Protein AF-A0A6A4W9D1-F1 (afdb_monomer)

Solvent-accessible surface area (backbone atoms only — not comparable to full-atom values): 16507 Å² total; per-residue (Å²): 120,75,72,60,55,54,54,53,51,51,52,51,52,50,53,51,52,52,52,50,50,52,54,56,61,65,62,68,76,69,75,80,82,77,80,79,89,85,76,94,68,91,62,78,79,75,76,77,80,74,62,88,88,70,72,84,90,60,96,82,59,94,78,87,85,89,75,73,66,89,90,60,47,56,70,56,55,44,53,59,46,43,68,39,96,89,42,82,62,82,73,88,77,76,50,63,66,37,52,51,50,51,53,53,51,71,73,43,53,74,72,55,53,50,53,36,44,77,70,58,56,62,94,60,87,59,84,70,81,54,51,89,89,36,67,66,56,36,39,36,48,50,28,57,52,49,51,56,53,49,53,55,36,59,76,60,29,79,92,76,32,81,63,72,56,51,61,41,50,29,69,44,40,52,72,76,37,72,85,42,74,85,58,91,64,63,50,84,65,76,69,79,60,65,61,61,87,68,66,55,69,73,54,53,75,40,26,50,79,40,27,53,53,34,53,79,72,65,39,52,50,86,45,86,73,52,74,57,85,77,55,74,42,86,74,58,76,76,68,68,80,66,77,82,74,75,82,76,74,90,75,84,81,80,128

Sequence (255 aa):
MARSARRVVLVLCGVVLTVLVLLQLTSRSALPCTTIPGGRTSGVPLKEVRMAGVGPVDRNMPLIFIGGVPRSGTTLARAMLDAHPIVRCGEETRVIPRILSLRSHWKKSAKETLRLNEAGLTDQVTITGFDLTSPRQCLRRWNTVVDTMDQQCEELGDQWCLRVPYELLVLEPRRVEKSSDQVVRPVNTDALTKWVGWYAEDVVRDMAQLAPMLETLGYDPEANPPNYRQLQTDRGHEFDEDQDGDEEDAEEEGS

Secondary structure (DSSP, 8-state):
-HHHHHHHHHHHHHHHHHHHHHHHHHTTS----------------------TT-----TTS-------STTSSHHHHHHHHHTSTT----S--SHHHHHHHHHHHHHS-HHHHHHHHHTT--S--SSTT--TT-HHHHHHHHHHHHHHHHHHHHHH-TTT-----HHHHHH-GGGT-GGGGG--S-S-GGGSSTTTTTS-HHHHHTHHHH-THHHHTT--TT-SS--GGG---TTTTTTS---------------

Mean predicted aligned error: 17.05 Å

InterPro domains:
  IPR026634 Protein-tyrosine sulfotransferase-like [PTHR12788] (2-125)
  IPR027417 P-loop containing nucleoside triphosphate hydrolase [G3DSA:3.40.50.300] (56-125)
  IPR027417 P-loop containing nucleoside triphosphate hydrolase [G3DSA:3.40.50.300] (126-246)
  IPR027417 P-loop containing nucleoside triphosphate hydrolase [SSF52540] (62-220)

pLDDT: mean 74.36, std 18.07, range [33.94, 97.44]

Organism: Amphibalanus amphitrite (NCBI:txid1232801)

Structure (mmCIF, N/CA/C/O backbone):
data_AF-A0A6A4W9D1-F1
#
_entry.id   AF-A0A6A4W9D1-F1
#
loop_
_atom_site.group_PDB
_atom_site.id
_atom_site.type_symbol
_atom_site.label_atom_id
_atom_site.label_alt_id
_atom_site.label_comp_id
_atom_site.label_asym_id
_atom_site.label_entity_id
_atom_site.label_seq_id
_atom_site.pdbx_PDB_ins_code
_atom_site.Cartn_x
_atom_site.Cartn_y
_atom_site.Cartn_z
_atom_site.occupancy
_atom_site.B_iso_or_equiv
_atom_site.auth_seq_id
_atom_site.auth_comp_id
_atom_site.auth_asym_id
_atom_site.auth_atom_id
_atom_site.pdbx_PDB_model_num
ATOM 1 N N . MET A 1 1 ? 62.610 55.301 -26.940 1.00 54.97 1 MET A N 1
ATOM 2 C CA . MET A 1 1 ? 61.810 54.364 -27.768 1.00 54.97 1 MET A CA 1
ATOM 3 C C . MET A 1 1 ? 61.941 52.877 -27.377 1.00 54.97 1 MET A C 1
ATOM 5 O O . MET A 1 1 ? 60.979 52.146 -27.556 1.00 54.97 1 MET A O 1
ATOM 9 N N . ALA A 1 2 ? 63.038 52.405 -26.762 1.00 57.84 2 ALA A N 1
ATOM 10 C CA . ALA A 1 2 ? 63.269 50.967 -26.497 1.00 57.84 2 ALA A CA 1
ATOM 11 C C . ALA A 1 2 ? 62.409 50.287 -25.394 1.00 57.84 2 ALA A C 1
ATOM 13 O O . ALA A 1 2 ? 62.296 49.064 -25.373 1.00 57.84 2 ALA A O 1
ATOM 14 N N . ARG A 1 3 ? 61.793 51.038 -24.465 1.00 56.69 3 ARG A N 1
ATOM 15 C CA . ARG A 1 3 ? 60.974 50.463 -23.369 1.00 56.69 3 ARG A CA 1
ATOM 16 C C . ARG A 1 3 ? 59.540 50.109 -23.792 1.00 56.69 3 ARG A C 1
ATOM 18 O O . ARG A 1 3 ? 58.964 49.182 -23.235 1.00 56.69 3 ARG A O 1
ATOM 25 N N . SER A 1 4 ? 58.995 50.814 -24.789 1.00 58.53 4 SER A N 1
ATOM 26 C CA . SER A 1 4 ? 57.649 50.559 -25.327 1.00 58.53 4 SER A CA 1
ATOM 27 C C . SER A 1 4 ? 57.625 49.276 -26.167 1.00 58.53 4 SER A C 1
ATOM 29 O O . SER A 1 4 ? 56.787 48.407 -25.949 1.00 58.53 4 SER A O 1
ATOM 31 N N . ALA A 1 5 ? 58.644 49.079 -27.013 1.00 65.00 5 ALA A N 1
ATOM 32 C CA . ALA A 1 5 ? 58.793 47.877 -27.833 1.00 65.00 5 ALA A CA 1
ATOM 33 C C . ALA A 1 5 ? 58.868 46.582 -27.000 1.00 65.00 5 ALA A C 1
ATOM 35 O O . ALA A 1 5 ? 58.244 45.589 -27.350 1.00 65.00 5 ALA A O 1
ATOM 36 N N . ARG A 1 6 ? 59.553 46.597 -25.845 1.00 68.81 6 ARG A N 1
ATOM 37 C CA . ARG A 1 6 ? 59.640 45.423 -24.952 1.00 68.81 6 ARG A CA 1
ATOM 38 C C . ARG A 1 6 ? 58.296 45.040 -24.327 1.00 68.81 6 ARG A C 1
ATOM 40 O O . ARG A 1 6 ? 58.024 43.856 -24.169 1.00 68.81 6 ARG A O 1
ATOM 47 N N . ARG A 1 7 ? 57.449 46.020 -23.993 1.00 71.06 7 ARG A N 1
ATOM 48 C CA . ARG A 1 7 ? 56.099 45.761 -23.461 1.00 71.06 7 ARG A CA 1
ATOM 49 C C . ARG A 1 7 ? 55.174 45.203 -24.539 1.00 71.06 7 ARG A C 1
ATOM 51 O O . ARG A 1 7 ? 54.454 44.253 -24.269 1.00 71.06 7 ARG A O 1
ATOM 58 N N . VAL A 1 8 ? 55.257 45.736 -25.758 1.00 77.31 8 VAL A N 1
ATOM 59 C CA . VAL A 1 8 ? 54.487 45.235 -26.906 1.00 77.31 8 VAL A CA 1
ATOM 60 C C . VAL A 1 8 ? 54.884 43.796 -27.248 1.00 77.31 8 VAL A C 1
ATOM 62 O O . VAL A 1 8 ? 54.011 42.957 -27.432 1.00 77.31 8 VAL A O 1
ATOM 65 N N . VAL A 1 9 ? 56.182 43.474 -27.238 1.00 82.06 9 VAL A N 1
ATOM 66 C CA . VAL A 1 9 ? 56.667 42.103 -27.478 1.00 82.06 9 VAL A CA 1
ATOM 67 C C . VAL A 1 9 ? 56.194 41.133 -26.392 1.00 82.06 9 VAL A C 1
ATOM 69 O O . VAL A 1 9 ? 55.755 40.036 -26.717 1.00 82.06 9 VAL A O 1
ATOM 72 N N . LEU A 1 10 ? 56.214 41.527 -25.114 1.00 81.38 10 LEU A N 1
ATOM 73 C CA . LEU A 1 10 ? 55.735 40.661 -24.028 1.00 81.38 10 LEU A CA 1
ATOM 74 C C . LEU A 1 10 ? 54.225 40.407 -24.103 1.00 81.38 10 LEU A C 1
ATOM 76 O O . LEU A 1 10 ? 53.791 39.281 -23.871 1.00 81.38 10 LEU A O 1
ATOM 80 N N . VAL A 1 11 ? 53.434 41.420 -24.470 1.00 86.31 11 VAL A N 1
ATOM 81 C CA . VAL A 1 11 ? 51.985 41.262 -24.662 1.00 86.31 11 VAL A CA 1
ATOM 82 C C . VAL A 1 11 ? 51.693 40.365 -25.865 1.00 86.31 11 VAL A C 1
ATOM 84 O O . VAL A 1 11 ? 50.878 39.456 -25.749 1.00 86.31 11 VAL A O 1
ATOM 87 N N . LEU A 1 12 ? 52.396 40.545 -26.988 1.00 88.06 12 LEU A N 1
ATOM 88 C CA . LEU A 1 12 ? 52.231 39.693 -28.171 1.00 88.06 12 LEU A CA 1
ATOM 89 C C . LEU A 1 12 ? 52.627 38.237 -27.893 1.00 88.06 12 LEU A C 1
ATOM 91 O O . LEU A 1 12 ? 51.871 37.334 -28.238 1.00 88.06 12 LEU A O 1
ATOM 95 N N . CYS A 1 13 ? 53.747 37.991 -27.207 1.00 87.25 13 CYS A N 1
ATOM 96 C CA . CYS A 1 13 ? 54.133 36.637 -26.800 1.00 87.25 13 CYS A CA 1
ATOM 97 C C . CYS A 1 13 ? 53.112 36.012 -25.838 1.00 87.25 13 CYS A C 1
ATOM 99 O O . CYS A 1 13 ? 52.810 34.827 -25.961 1.00 87.25 13 CYS A O 1
ATOM 101 N N . GLY A 1 14 ? 52.554 36.801 -24.913 1.00 87.88 14 GLY A N 1
ATOM 102 C CA . GLY A 1 14 ? 51.497 36.353 -24.007 1.00 87.88 14 GLY A CA 1
ATOM 103 C C . GLY A 1 14 ? 50.225 35.943 -24.749 1.00 87.88 14 GLY A C 1
ATOM 104 O O . GLY A 1 14 ? 49.689 34.872 -24.483 1.00 87.88 14 GLY A O 1
ATOM 105 N N . VAL A 1 15 ? 49.786 36.746 -25.723 1.00 90.69 15 VAL A N 1
ATOM 106 C CA . VAL A 1 15 ? 48.607 36.454 -26.557 1.00 90.69 15 VAL A CA 1
ATOM 107 C C . VAL A 1 15 ? 48.838 35.229 -27.449 1.00 90.69 15 VAL A C 1
ATOM 109 O O . VAL A 1 15 ? 47.950 34.396 -27.600 1.00 90.69 15 VAL A O 1
ATOM 112 N N . VAL A 1 16 ? 50.039 35.062 -28.008 1.00 92.06 16 VAL A N 1
ATOM 113 C CA . VAL A 1 16 ? 50.378 33.871 -28.804 1.00 92.06 16 VAL A CA 1
ATOM 114 C C . VAL A 1 16 ? 50.385 32.613 -27.933 1.00 92.06 16 VAL A C 1
ATOM 116 O O . VAL A 1 16 ? 49.834 31.591 -28.335 1.00 92.06 16 VAL A O 1
ATOM 119 N N . LEU A 1 17 ? 50.943 32.679 -26.720 1.00 89.69 17 LEU A N 1
ATOM 120 C CA . LEU A 1 17 ? 50.939 31.554 -25.783 1.00 89.69 17 LEU A CA 1
ATOM 121 C C . LEU A 1 17 ? 49.524 31.174 -25.334 1.00 89.69 17 LEU A C 1
ATOM 123 O O . LEU A 1 17 ? 49.216 29.986 -25.277 1.00 89.69 17 LEU A O 1
ATOM 127 N N . THR A 1 18 ? 48.646 32.142 -25.059 1.00 86.38 18 THR A N 1
ATOM 128 C CA . THR A 1 18 ? 47.258 31.841 -24.675 1.00 86.38 18 THR A CA 1
ATOM 129 C C . THR A 1 18 ? 46.462 31.239 -25.829 1.00 86.38 18 THR A C 1
ATOM 131 O O . THR A 1 18 ? 45.743 30.266 -25.613 1.00 86.38 18 THR A O 1
ATOM 134 N N . VAL A 1 19 ? 46.637 31.732 -27.059 1.00 90.69 19 VAL A N 1
ATOM 135 C CA . VAL A 1 19 ? 46.013 31.142 -28.257 1.00 90.69 19 VAL A CA 1
ATOM 136 C C . VAL A 1 19 ? 46.523 29.720 -28.502 1.00 90.69 19 VAL A C 1
ATOM 138 O O . VAL A 1 19 ? 45.722 28.824 -28.762 1.00 90.69 19 VAL A O 1
ATOM 141 N N . LEU A 1 20 ? 47.829 29.474 -28.353 1.00 87.31 20 LEU A N 1
ATOM 142 C CA . LEU A 1 20 ? 48.397 28.130 -28.482 1.00 87.31 20 LEU A CA 1
ATOM 143 C C . LEU A 1 20 ? 47.860 27.176 -27.408 1.00 87.31 20 LEU A C 1
ATOM 145 O O . LEU A 1 20 ? 47.511 26.047 -27.732 1.00 87.31 20 LEU A O 1
ATOM 149 N N . VAL A 1 21 ? 47.730 27.613 -26.153 1.00 86.12 21 VAL A N 1
ATOM 150 C CA . VAL A 1 21 ? 47.157 26.784 -25.078 1.00 86.12 21 VAL A CA 1
ATOM 151 C C . VAL A 1 21 ? 45.681 26.472 -25.341 1.00 86.12 21 VAL A C 1
ATOM 153 O O . VAL A 1 21 ? 45.269 25.327 -25.171 1.00 86.12 21 VAL A O 1
ATOM 156 N N . LEU A 1 22 ? 44.893 27.440 -25.817 1.00 84.56 22 LEU A N 1
ATOM 157 C CA . LEU A 1 22 ? 43.491 27.213 -26.182 1.00 84.56 22 LEU A CA 1
ATOM 158 C C . LEU A 1 22 ? 43.355 26.242 -27.366 1.00 84.56 22 LEU A C 1
ATOM 160 O O . LEU A 1 22 ? 42.508 25.354 -27.316 1.00 84.56 22 LEU A O 1
ATOM 164 N N . LEU A 1 23 ? 44.231 26.331 -28.373 1.00 82.56 23 LEU A N 1
ATOM 165 C CA . LEU A 1 23 ? 44.284 25.378 -29.491 1.00 82.56 23 LEU A CA 1
ATOM 166 C C . LEU A 1 23 ? 44.712 23.966 -29.051 1.00 82.56 23 LEU A C 1
ATOM 168 O O . LEU A 1 23 ? 44.216 22.976 -29.586 1.00 82.56 23 LEU A O 1
ATOM 172 N N . GLN A 1 24 ? 45.601 23.845 -28.062 1.00 76.44 24 GLN A N 1
ATOM 173 C CA . GLN A 1 24 ? 45.995 22.554 -27.476 1.00 76.44 24 GLN A CA 1
ATOM 174 C C . GLN A 1 24 ? 44.881 21.944 -26.606 1.00 76.44 24 GLN A C 1
ATOM 176 O O . GLN A 1 24 ? 44.761 20.724 -26.508 1.00 76.44 24 GLN A O 1
ATOM 181 N N . LEU A 1 25 ? 44.040 22.775 -25.981 1.00 69.44 25 LEU A N 1
ATOM 182 C CA . LEU A 1 25 ? 42.890 22.319 -25.196 1.00 69.44 25 LEU A CA 1
ATOM 183 C C . LEU A 1 25 ? 41.729 21.857 -26.086 1.00 69.44 25 LEU A C 1
ATOM 185 O O . LEU A 1 25 ? 41.081 20.870 -25.748 1.00 69.44 25 LEU A O 1
ATOM 189 N N . THR A 1 26 ? 41.501 22.497 -27.238 1.00 65.25 26 THR A N 1
ATOM 190 C CA . THR A 1 26 ? 40.466 22.072 -28.200 1.00 65.25 26 THR A CA 1
ATOM 191 C C . THR A 1 26 ? 40.881 20.861 -29.039 1.00 65.25 26 THR A C 1
ATOM 193 O O . THR A 1 26 ? 40.025 20.092 -29.466 1.00 65.25 26 THR A O 1
ATOM 196 N N . SER A 1 27 ? 42.185 20.626 -29.229 1.00 61.88 27 SER A N 1
ATOM 197 C CA . SER A 1 27 ? 42.711 19.441 -29.933 1.00 61.88 27 SER A CA 1
ATOM 198 C C . SER A 1 27 ? 42.839 18.185 -29.056 1.00 61.88 27 SER A C 1
ATOM 200 O O . SER A 1 27 ? 43.052 17.094 -29.581 1.00 61.88 27 SER A O 1
ATOM 202 N N . ARG A 1 28 ? 42.623 18.284 -27.733 1.00 59.47 28 ARG A N 1
ATOM 203 C CA . ARG A 1 28 ? 42.517 17.116 -26.831 1.00 59.47 28 ARG A CA 1
ATOM 204 C C . ARG A 1 28 ? 41.149 16.422 -26.855 1.00 59.47 28 ARG A C 1
ATOM 206 O O . ARG A 1 28 ? 40.980 15.403 -26.191 1.00 59.47 28 ARG A O 1
ATOM 213 N N . SER A 1 29 ? 40.200 16.908 -27.651 1.00 58.00 29 SER A N 1
ATOM 214 C CA . SER A 1 29 ? 38.873 16.303 -27.830 1.00 58.00 29 SER A CA 1
ATOM 215 C C . SER A 1 29 ? 38.768 15.478 -29.117 1.00 58.00 29 SER A C 1
ATOM 217 O O . SER A 1 29 ? 37.769 15.565 -29.819 1.00 58.00 29 SER A O 1
ATOM 219 N N . ALA A 1 30 ? 39.792 14.693 -29.459 1.00 56.59 30 ALA A N 1
ATOM 220 C CA . ALA A 1 30 ? 39.694 13.684 -30.516 1.00 56.59 30 ALA A CA 1
ATOM 221 C C . ALA A 1 30 ? 40.790 12.617 -30.368 1.00 56.59 30 ALA A C 1
ATOM 223 O O . ALA A 1 30 ? 41.694 12.511 -31.191 1.00 56.59 30 ALA A O 1
ATOM 224 N N . LEU A 1 31 ? 40.719 11.805 -29.311 1.00 55.69 31 LEU A N 1
ATOM 225 C CA . LEU A 1 31 ? 41.301 10.465 -29.374 1.00 55.69 31 LEU A CA 1
ATOM 226 C C . LEU A 1 31 ? 40.210 9.536 -29.922 1.00 55.69 31 LEU A C 1
ATOM 228 O O . LEU A 1 31 ? 39.257 9.254 -29.192 1.00 55.69 31 LEU A O 1
ATOM 232 N N . PRO A 1 32 ? 40.287 9.075 -31.184 1.00 51.59 32 PRO A N 1
ATOM 233 C CA . PRO A 1 32 ? 39.491 7.933 -31.600 1.00 51.59 32 PRO A CA 1
ATOM 234 C C . PRO A 1 32 ? 39.904 6.742 -30.732 1.00 51.59 32 PRO A C 1
ATOM 236 O O . PRO A 1 32 ? 41.088 6.439 -30.582 1.00 51.59 32 PRO A O 1
ATOM 239 N N . CYS A 1 33 ? 38.921 6.097 -30.110 1.00 44.03 33 CYS A N 1
ATOM 240 C CA . CYS A 1 33 ? 39.136 4.867 -29.369 1.00 44.03 33 CYS A CA 1
ATOM 241 C C . CYS A 1 33 ? 39.552 3.784 -30.376 1.00 44.03 33 CYS A C 1
ATOM 243 O O . CYS A 1 33 ? 38.717 3.228 -31.086 1.00 44.03 33 CYS A O 1
ATOM 245 N N . THR A 1 34 ? 40.854 3.537 -30.495 1.00 42.56 34 THR A N 1
ATOM 246 C CA . THR A 1 34 ? 41.390 2.451 -31.313 1.00 42.56 34 THR A CA 1
ATOM 247 C C . THR A 1 34 ? 41.043 1.127 -30.640 1.00 42.56 34 THR A C 1
ATOM 249 O O . THR A 1 34 ? 41.652 0.742 -29.644 1.00 42.56 34 THR A O 1
ATOM 252 N N . THR A 1 35 ? 40.061 0.411 -31.181 1.00 42.22 35 THR A N 1
ATOM 253 C CA . THR A 1 35 ? 39.846 -1.008 -30.888 1.00 42.22 35 THR A CA 1
ATOM 254 C C . THR A 1 35 ? 41.078 -1.800 -31.324 1.00 42.22 35 THR A C 1
ATOM 256 O O . THR A 1 35 ? 41.373 -1.874 -32.516 1.00 42.22 35 THR A O 1
ATOM 259 N N . ILE A 1 36 ? 41.803 -2.385 -30.368 1.00 46.00 36 ILE A N 1
ATOM 260 C CA . ILE A 1 36 ? 42.888 -3.341 -30.624 1.00 46.00 36 ILE A CA 1
ATOM 261 C C . ILE A 1 36 ? 42.255 -4.730 -30.824 1.00 46.00 36 ILE A C 1
ATOM 263 O O . ILE A 1 36 ? 41.629 -5.239 -29.890 1.00 46.00 36 ILE A O 1
ATOM 267 N N . PRO A 1 37 ? 42.402 -5.379 -31.994 1.00 45.75 37 PRO A N 1
ATOM 268 C CA . PRO A 1 37 ? 42.004 -6.765 -32.166 1.00 45.75 37 PRO A CA 1
ATOM 269 C C . PRO A 1 37 ? 43.111 -7.673 -31.617 1.00 45.75 37 PRO A C 1
ATOM 271 O O . PRO A 1 37 ? 44.236 -7.665 -32.110 1.00 45.75 37 PRO A O 1
ATOM 274 N N . GLY A 1 38 ? 42.785 -8.477 -30.604 1.00 48.53 38 GLY A N 1
ATOM 275 C CA . GLY A 1 38 ? 43.644 -9.572 -30.147 1.00 48.53 38 GLY A CA 1
ATOM 276 C C . GLY A 1 38 ? 44.243 -9.373 -28.759 1.00 48.53 38 GLY A C 1
ATOM 277 O O . GLY A 1 38 ? 45.411 -9.040 -28.605 1.00 48.53 38 GLY A O 1
ATOM 278 N N . GLY A 1 39 ? 43.451 -9.676 -27.734 1.00 33.94 39 GLY A N 1
ATOM 279 C CA . GLY A 1 39 ? 43.929 -9.890 -26.374 1.00 33.94 39 GLY A CA 1
ATOM 280 C C . GLY A 1 39 ? 43.080 -10.966 -25.715 1.00 33.94 39 GLY A C 1
ATOM 281 O O . GLY A 1 39 ? 41.962 -10.695 -25.292 1.00 33.94 39 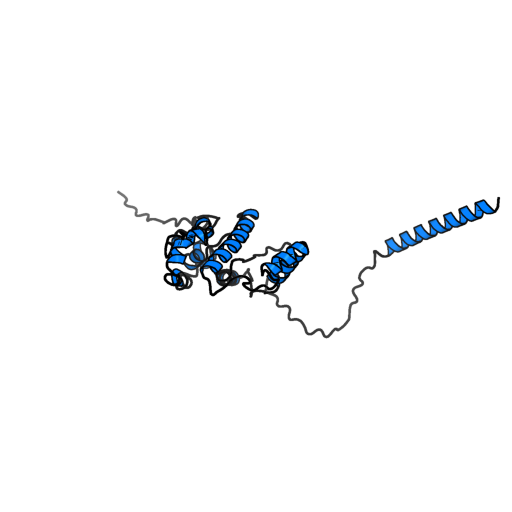GLY A O 1
ATOM 282 N N . ARG A 1 40 ? 43.595 -12.201 -25.666 1.00 45.31 40 ARG A N 1
ATOM 283 C CA . ARG A 1 40 ? 43.050 -13.291 -24.845 1.00 45.31 40 ARG A CA 1
ATOM 284 C C . ARG A 1 40 ? 43.099 -12.847 -23.383 1.00 45.31 40 ARG A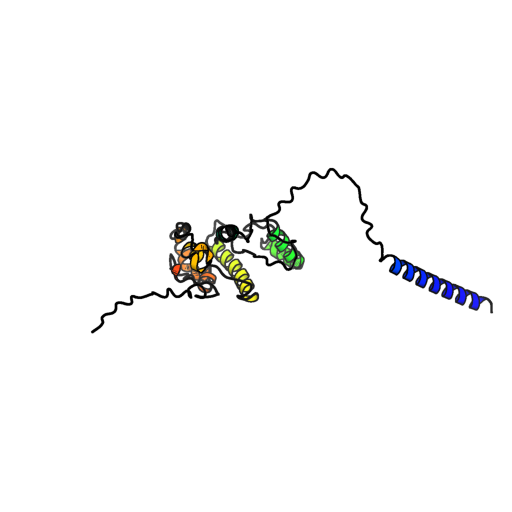 C 1
ATOM 286 O O . ARG A 1 40 ? 44.129 -12.981 -22.730 1.00 45.31 40 ARG A O 1
ATOM 293 N N . THR A 1 41 ? 41.994 -12.335 -22.864 1.00 36.91 41 THR A N 1
ATOM 294 C CA . THR A 1 41 ? 41.733 -12.364 -21.431 1.00 36.91 41 THR A CA 1
ATOM 295 C C . THR A 1 41 ? 40.960 -13.646 -21.162 1.00 36.91 41 THR A C 1
ATOM 297 O O . THR A 1 41 ? 39.880 -13.871 -21.706 1.00 36.91 41 THR A O 1
ATOM 300 N N . SER A 1 42 ? 41.533 -14.528 -20.344 1.00 43.09 42 SER A N 1
ATOM 301 C CA . SER A 1 42 ? 40.776 -15.582 -19.670 1.00 43.09 42 SER A CA 1
ATOM 302 C C . SER A 1 42 ? 39.836 -14.917 -18.664 1.00 43.09 42 SER A C 1
ATOM 304 O O . SER A 1 42 ? 40.070 -14.939 -17.461 1.00 43.09 42 SER A O 1
ATOM 306 N N . GLY A 1 43 ? 38.798 -14.257 -19.169 1.00 38.25 43 GLY A N 1
ATOM 307 C CA . GLY A 1 43 ? 37.585 -14.026 -18.414 1.00 38.25 43 GLY A CA 1
ATOM 308 C C . GLY A 1 43 ? 36.837 -15.346 -18.396 1.00 38.25 43 GLY A C 1
ATOM 309 O O . GLY A 1 43 ? 36.546 -15.910 -19.450 1.00 38.25 43 GLY A O 1
ATOM 310 N N . VAL A 1 44 ? 36.551 -15.859 -17.203 1.00 41.38 44 VAL A N 1
ATOM 311 C CA . VAL A 1 44 ? 35.486 -16.849 -17.031 1.00 41.38 44 VAL A CA 1
ATOM 312 C C . VAL A 1 44 ? 34.276 -16.301 -17.792 1.00 41.38 44 VAL A C 1
ATOM 314 O O . VAL A 1 44 ? 33.897 -15.157 -17.523 1.00 41.38 44 VAL A O 1
ATOM 317 N N . PRO A 1 45 ? 33.709 -17.025 -18.773 1.00 37.38 45 PRO A N 1
ATOM 318 C CA . PRO A 1 45 ? 32.550 -16.523 -19.478 1.00 37.38 45 PRO A CA 1
ATOM 319 C C . PRO A 1 45 ? 31.445 -16.390 -18.436 1.00 37.38 45 PRO A C 1
ATOM 321 O O . PRO A 1 45 ? 30.933 -17.388 -17.925 1.00 37.38 45 PRO A O 1
ATOM 324 N N . LEU A 1 46 ? 31.100 -15.148 -18.088 1.00 46.16 46 LEU A N 1
ATOM 325 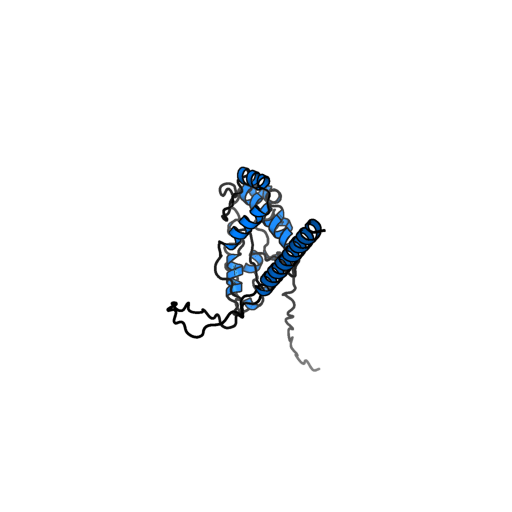C CA . LEU A 1 46 ? 29.789 -14.861 -17.536 1.00 46.16 46 LEU A CA 1
ATOM 326 C C . LEU A 1 46 ? 28.832 -15.390 -18.587 1.00 46.16 46 LEU A C 1
ATOM 328 O O . LEU A 1 46 ? 28.760 -14.863 -19.696 1.00 46.16 46 LEU A O 1
ATOM 332 N N . LYS A 1 47 ? 28.208 -16.522 -18.267 1.00 34.81 47 LYS A N 1
ATOM 333 C CA . LYS A 1 47 ? 27.155 -17.113 -19.070 1.00 34.81 47 LYS A CA 1
ATOM 334 C C . LYS A 1 47 ? 26.129 -16.005 -19.243 1.00 34.81 47 LYS A C 1
ATOM 336 O O . LYS A 1 47 ? 25.442 -15.655 -18.288 1.00 34.81 47 LYS A O 1
ATOM 341 N N . GLU A 1 48 ? 26.116 -15.399 -20.424 1.00 41.59 48 GLU A N 1
ATOM 342 C CA . GLU A 1 48 ? 25.096 -14.448 -20.823 1.00 41.59 48 GLU A CA 1
ATOM 343 C C . GLU A 1 48 ? 23.790 -15.233 -20.732 1.00 41.59 48 GLU A C 1
ATOM 345 O O . GLU A 1 48 ? 23.507 -16.106 -21.556 1.00 41.59 48 GLU A O 1
ATOM 350 N N . VAL A 1 49 ? 23.052 -15.032 -19.639 1.00 40.47 49 VAL A N 1
ATOM 351 C CA . VAL A 1 49 ? 21.708 -15.572 -19.488 1.00 40.47 49 VAL A CA 1
ATOM 352 C C . VAL A 1 49 ? 20.865 -14.771 -20.466 1.00 40.47 49 VAL A C 1
ATOM 354 O O . VAL A 1 49 ? 20.265 -13.759 -20.119 1.00 40.47 49 VAL A O 1
ATOM 357 N N . ARG A 1 50 ? 20.889 -15.187 -21.734 1.00 38.66 50 ARG A N 1
ATOM 358 C CA . ARG A 1 50 ? 19.947 -14.726 -22.744 1.00 38.66 50 ARG A CA 1
ATOM 359 C C . ARG A 1 50 ? 18.581 -15.252 -22.335 1.00 38.66 50 ARG A C 1
ATOM 361 O O . ARG A 1 50 ? 18.216 -16.375 -22.670 1.00 38.66 50 ARG A O 1
ATOM 368 N N . MET A 1 51 ? 17.840 -14.439 -21.590 1.00 47.72 51 MET A N 1
ATOM 369 C CA . MET A 1 51 ? 16.385 -14.500 -21.633 1.00 47.72 51 MET A CA 1
ATOM 370 C C . MET A 1 51 ? 16.013 -14.211 -23.090 1.00 47.72 51 MET A C 1
ATOM 372 O O . MET A 1 51 ? 16.321 -13.137 -23.608 1.00 47.72 51 MET A O 1
ATOM 376 N N . ALA A 1 52 ? 15.478 -15.206 -23.793 1.00 41.94 52 ALA A N 1
ATOM 377 C CA . ALA A 1 52 ? 15.121 -15.063 -25.197 1.00 41.94 52 ALA A CA 1
ATOM 378 C C . ALA A 1 52 ? 14.151 -13.877 -25.366 1.00 41.94 52 ALA A C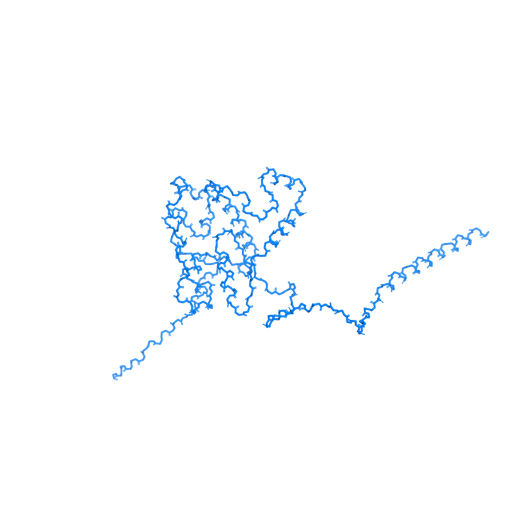 1
ATOM 380 O O . ALA A 1 52 ? 13.079 -13.879 -24.772 1.00 41.94 52 ALA A O 1
ATOM 381 N N . GLY A 1 53 ? 14.539 -12.867 -26.152 1.00 53.91 53 GLY A N 1
ATOM 382 C CA . GLY A 1 53 ? 13.648 -11.777 -26.576 1.00 53.91 53 GLY A CA 1
ATOM 383 C C . GLY A 1 53 ? 13.789 -10.429 -25.861 1.00 53.91 53 GLY A C 1
ATOM 384 O O . GLY A 1 53 ? 13.126 -9.483 -26.273 1.00 53.91 53 GLY A O 1
ATOM 385 N N . VAL A 1 54 ? 14.651 -10.284 -24.850 1.00 58.62 54 VAL A N 1
ATOM 386 C CA . VAL A 1 54 ? 14.838 -8.983 -24.180 1.00 58.62 54 VAL A CA 1
ATOM 387 C C . VAL A 1 54 ? 15.937 -8.195 -24.894 1.00 58.62 54 VAL A C 1
ATOM 389 O O . VAL A 1 54 ? 17.093 -8.621 -24.933 1.00 58.62 54 VAL A O 1
ATOM 392 N N . GLY A 1 55 ? 15.562 -7.067 -25.504 1.00 67.38 55 GLY A N 1
ATOM 393 C CA . GLY A 1 55 ? 16.500 -6.105 -26.085 1.00 67.38 55 GLY A CA 1
ATOM 394 C C . GLY A 1 55 ? 17.451 -5.499 -25.037 1.00 67.38 55 GLY A C 1
ATOM 395 O O . GLY A 1 55 ? 17.392 -5.848 -23.857 1.00 67.38 55 GLY A O 1
ATOM 396 N N . PRO A 1 56 ? 18.353 -4.589 -25.437 1.00 75.75 56 PRO A N 1
ATOM 397 C CA . PRO A 1 56 ? 19.235 -3.912 -24.493 1.00 75.75 56 PRO A CA 1
ATOM 398 C C . PRO A 1 56 ? 18.415 -3.196 -23.410 1.00 75.75 56 PRO A C 1
ATOM 400 O O . PRO A 1 56 ? 17.481 -2.467 -23.728 1.00 75.75 56 PRO A O 1
ATOM 403 N N . VAL A 1 57 ? 18.772 -3.387 -22.137 1.00 80.12 57 VAL A N 1
ATOM 404 C CA . VAL A 1 57 ? 18.172 -2.644 -21.018 1.00 80.12 57 VAL A CA 1
ATOM 405 C C . VAL A 1 57 ? 18.555 -1.172 -21.164 1.00 80.12 57 VAL A C 1
ATOM 407 O O . VAL A 1 57 ? 19.727 -0.815 -21.019 1.00 80.12 57 VAL A O 1
ATOM 410 N N . ASP A 1 58 ? 17.576 -0.320 -21.454 1.00 85.25 58 ASP A N 1
ATOM 411 C CA . ASP A 1 58 ? 17.751 1.125 -21.576 1.00 85.25 58 ASP A CA 1
ATOM 412 C C . ASP A 1 58 ? 16.865 1.888 -20.574 1.00 85.25 58 ASP A C 1
ATOM 414 O O . ASP A 1 58 ? 16.128 1.300 -19.786 1.00 85.25 58 ASP A O 1
ATOM 418 N N . ARG A 1 59 ? 16.991 3.219 -20.532 1.00 84.06 59 ARG A N 1
ATOM 419 C CA . ARG A 1 59 ? 16.252 4.065 -19.574 1.00 84.06 59 ARG A CA 1
ATOM 420 C C . ARG A 1 59 ? 14.789 4.303 -19.944 1.00 84.06 59 ARG A C 1
ATOM 422 O O . ARG A 1 59 ? 14.040 4.785 -19.101 1.00 84.06 59 ARG A O 1
ATOM 429 N N . ASN A 1 60 ? 14.425 4.033 -21.187 1.00 82.06 60 ASN A N 1
ATOM 430 C CA . ASN A 1 60 ? 13.120 4.314 -21.762 1.00 82.06 60 ASN A CA 1
ATOM 431 C C . ASN A 1 60 ? 12.277 3.037 -21.884 1.00 82.06 60 ASN A C 1
ATOM 433 O O . ASN A 1 60 ? 11.127 3.108 -22.311 1.00 82.06 60 ASN A O 1
ATOM 437 N N . MET A 1 61 ? 12.834 1.879 -21.516 1.00 85.25 61 MET A N 1
ATOM 438 C CA . MET A 1 61 ? 12.099 0.626 -21.481 1.00 85.25 61 MET A CA 1
ATOM 439 C C . MET A 1 61 ? 10.909 0.713 -20.509 1.00 85.25 61 MET A C 1
ATOM 441 O O . MET A 1 61 ? 11.019 1.344 -19.452 1.00 85.25 61 MET A O 1
ATOM 445 N N . PRO A 1 62 ? 9.779 0.059 -20.824 1.00 85.19 62 PRO A N 1
ATOM 446 C CA . PRO A 1 62 ? 8.610 0.057 -19.955 1.00 85.19 62 PRO A CA 1
ATOM 447 C C . PRO A 1 62 ? 8.900 -0.764 -18.691 1.00 85.19 62 PRO A C 1
ATOM 449 O O . PRO A 1 62 ? 8.999 -1.990 -18.737 1.00 85.19 62 PRO A O 1
ATOM 452 N N . LEU A 1 63 ? 9.073 -0.079 -17.559 1.00 87.38 63 LEU A N 1
ATOM 453 C CA . LEU A 1 63 ? 9.289 -0.697 -16.251 1.00 87.38 63 LEU A CA 1
ATOM 454 C C . LEU A 1 63 ? 7.987 -0.741 -15.453 1.00 87.38 63 LEU A C 1
ATOM 456 O O . LEU A 1 63 ? 7.250 0.240 -15.404 1.00 87.38 63 LEU A O 1
ATOM 460 N N . ILE A 1 64 ? 7.757 -1.862 -14.769 1.00 88.19 64 ILE A N 1
ATOM 461 C CA . ILE A 1 64 ? 6.647 -2.036 -13.829 1.00 88.19 64 ILE A CA 1
ATOM 462 C C . ILE A 1 64 ? 7.210 -1.955 -12.410 1.00 88.19 64 ILE A C 1
ATOM 464 O O . ILE A 1 64 ? 8.103 -2.723 -12.045 1.00 88.19 64 ILE A O 1
ATOM 468 N N . PHE A 1 65 ? 6.675 -1.041 -11.601 1.00 90.94 65 PHE A N 1
ATOM 469 C CA . PHE A 1 65 ? 7.006 -0.927 -10.183 1.00 90.94 65 PHE A CA 1
ATOM 470 C C . PHE A 1 65 ? 5.832 -1.423 -9.344 1.00 90.94 65 PHE A C 1
ATOM 472 O O . PHE A 1 65 ? 4.754 -0.843 -9.373 1.00 90.94 65 PHE A O 1
ATOM 479 N N . ILE A 1 66 ? 6.054 -2.492 -8.580 1.00 89.00 66 ILE A N 1
ATOM 480 C CA . ILE A 1 66 ? 5.063 -3.028 -7.644 1.00 89.00 66 ILE A CA 1
ATOM 481 C C . ILE A 1 66 ? 5.419 -2.512 -6.254 1.00 89.00 66 ILE A C 1
ATOM 483 O O . ILE A 1 66 ? 6.505 -2.793 -5.740 1.00 89.00 66 ILE A O 1
ATOM 487 N N . GLY A 1 67 ? 4.508 -1.750 -5.660 1.00 88.44 67 GLY A N 1
ATOM 488 C CA . GLY A 1 67 ? 4.656 -1.158 -4.337 1.00 88.44 67 GLY A CA 1
ATOM 489 C C . GLY A 1 67 ? 3.474 -1.487 -3.435 1.00 88.44 67 GLY A C 1
ATOM 490 O O . GLY A 1 67 ? 2.456 -2.010 -3.874 1.00 88.44 67 GLY A O 1
ATOM 491 N N . GLY A 1 68 ? 3.631 -1.199 -2.150 1.00 87.94 68 GLY A N 1
ATOM 492 C CA . GLY A 1 68 ? 2.577 -1.311 -1.149 1.00 87.94 68 GLY A CA 1
ATOM 493 C C . GLY A 1 68 ? 3.166 -1.343 0.253 1.00 87.94 68 GLY A C 1
ATOM 494 O O . GLY A 1 68 ? 4.372 -1.549 0.428 1.00 87.94 68 GLY A O 1
ATOM 495 N N . VAL A 1 69 ? 2.313 -1.186 1.263 1.00 87.12 69 VAL A N 1
ATOM 496 C CA . VAL A 1 69 ? 2.712 -1.489 2.640 1.00 87.12 69 VAL A CA 1
ATOM 497 C C . VAL A 1 69 ? 3.023 -2.992 2.746 1.00 87.12 69 VAL A C 1
ATOM 499 O O . VAL A 1 69 ? 2.368 -3.816 2.096 1.00 87.12 69 VAL A O 1
ATOM 502 N N . PRO A 1 70 ? 4.044 -3.404 3.522 1.00 85.38 70 PRO A N 1
ATOM 503 C CA . PRO A 1 70 ? 4.326 -4.817 3.722 1.00 85.38 70 PRO A CA 1
ATOM 504 C C . PRO A 1 70 ? 3.088 -5.583 4.193 1.00 85.38 70 PRO A C 1
ATOM 506 O O . PRO A 1 70 ? 2.324 -5.092 5.016 1.00 85.38 70 PRO A O 1
ATOM 509 N N . ARG A 1 71 ? 2.953 -6.827 3.711 1.00 84.12 71 ARG A N 1
ATOM 510 C CA . ARG A 1 71 ? 1.813 -7.734 3.961 1.00 84.12 71 ARG A CA 1
ATOM 511 C C . ARG A 1 71 ? 0.522 -7.418 3.188 1.00 84.12 71 ARG A C 1
ATOM 513 O O . ARG A 1 71 ? -0.415 -8.190 3.327 1.00 84.12 71 ARG A O 1
ATOM 520 N N . SER A 1 72 ? 0.512 -6.439 2.282 1.00 88.94 72 SER A N 1
ATOM 521 C CA . SER A 1 72 ? -0.624 -6.144 1.381 1.00 88.94 72 SER A CA 1
ATOM 522 C C . SER A 1 72 ? -0.619 -6.940 0.061 1.00 88.94 72 SER A C 1
ATOM 524 O O . SER A 1 72 ? -1.053 -6.443 -0.969 1.00 88.94 72 SER A O 1
ATOM 526 N N . GLY A 1 73 ? -0.060 -8.156 0.030 1.00 83.19 73 GLY A N 1
ATOM 527 C CA . GLY A 1 73 ? -0.119 -9.005 -1.174 1.00 83.19 73 GLY A CA 1
ATOM 528 C C . GLY A 1 73 ? 0.834 -8.648 -2.330 1.00 83.19 73 GLY A C 1
ATOM 529 O O . GLY A 1 73 ? 0.772 -9.290 -3.375 1.00 83.19 73 GLY A O 1
ATOM 530 N N . THR A 1 74 ? 1.787 -7.726 -2.154 1.00 86.31 74 THR A N 1
ATOM 531 C CA . THR A 1 74 ? 2.762 -7.330 -3.204 1.00 86.31 74 THR A CA 1
ATOM 532 C C . THR A 1 74 ? 3.569 -8.503 -3.778 1.00 86.31 74 THR A C 1
ATOM 534 O O . THR A 1 74 ? 3.907 -8.537 -4.961 1.00 86.31 74 THR A O 1
ATOM 537 N N . THR A 1 75 ? 3.854 -9.512 -2.948 1.00 83.81 75 THR A N 1
ATOM 538 C CA . THR A 1 75 ? 4.536 -10.743 -3.375 1.00 83.81 75 THR A CA 1
ATOM 539 C C . THR A 1 75 ? 3.653 -11.644 -4.241 1.00 83.81 75 THR A C 1
ATOM 541 O O . THR A 1 75 ? 4.171 -12.333 -5.116 1.00 83.81 75 THR A O 1
ATOM 544 N N . LEU A 1 76 ? 2.337 -11.648 -4.018 1.00 83.94 76 LEU A N 1
ATOM 545 C CA . LEU A 1 76 ? 1.412 -12.372 -4.885 1.00 83.94 76 LEU A CA 1
ATOM 546 C C . LEU A 1 76 ? 1.309 -11.662 -6.237 1.00 83.94 76 LEU A C 1
ATOM 548 O O . LEU A 1 76 ? 1.509 -12.304 -7.262 1.00 83.94 76 LEU A O 1
ATOM 552 N N . ALA A 1 77 ? 1.121 -10.339 -6.230 1.00 85.31 77 ALA A N 1
ATOM 553 C CA . ALA A 1 77 ? 1.049 -9.533 -7.448 1.00 85.31 77 ALA A CA 1
ATOM 554 C C . ALA A 1 77 ? 2.288 -9.720 -8.345 1.00 85.31 77 ALA A C 1
ATOM 556 O O . ALA A 1 77 ? 2.155 -9.998 -9.536 1.00 85.31 77 ALA A O 1
ATOM 557 N N . ARG A 1 78 ? 3.507 -9.679 -7.774 1.00 86.56 78 ARG A N 1
ATOM 558 C CA . ARG A 1 78 ? 4.732 -9.951 -8.555 1.00 86.56 78 ARG A CA 1
ATOM 559 C C . ARG A 1 78 ? 4.777 -11.374 -9.110 1.00 86.56 78 ARG A C 1
ATOM 561 O O . ARG A 1 78 ? 5.306 -1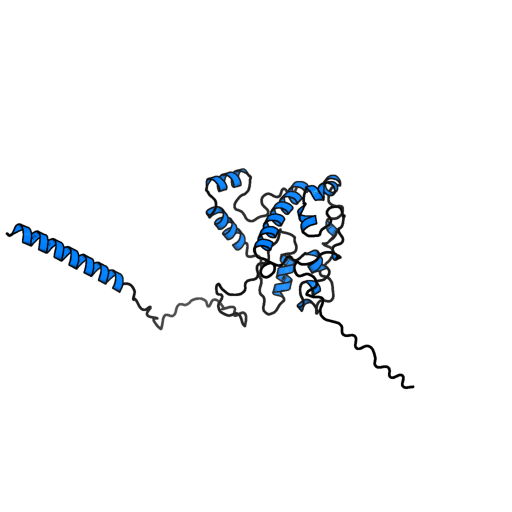1.571 -10.193 1.00 86.56 78 ARG A O 1
ATOM 568 N N . ALA A 1 79 ? 4.295 -12.364 -8.356 1.00 83.75 79 ALA A N 1
ATOM 569 C CA . ALA A 1 79 ? 4.372 -13.766 -8.755 1.00 83.75 79 ALA A CA 1
ATOM 570 C C . ALA A 1 79 ? 3.387 -14.073 -9.888 1.00 83.75 79 ALA A C 1
ATOM 572 O O . ALA A 1 79 ? 3.720 -14.843 -10.781 1.00 83.75 79 ALA A O 1
ATOM 573 N N . MET A 1 80 ? 2.214 -13.432 -9.873 1.00 83.12 80 MET A N 1
ATOM 574 C CA . MET A 1 80 ? 1.254 -13.488 -10.975 1.00 83.12 80 MET A CA 1
ATOM 575 C C . MET A 1 80 ? 1.844 -12.865 -12.244 1.00 83.12 80 MET A C 1
ATOM 577 O O . MET A 1 80 ? 1.823 -13.495 -13.296 1.00 83.12 80 MET A O 1
ATOM 581 N N . LEU A 1 81 ? 2.467 -11.687 -12.137 1.00 84.88 81 LEU A N 1
ATOM 582 C CA . LEU A 1 81 ? 3.117 -11.042 -13.281 1.00 84.88 81 LEU A CA 1
ATOM 583 C C . LEU A 1 81 ? 4.310 -11.847 -13.822 1.00 84.88 81 LEU A C 1
ATOM 585 O O . LEU A 1 81 ? 4.458 -11.972 -15.032 1.00 84.88 81 LEU A O 1
ATOM 589 N N . ASP A 1 82 ? 5.131 -12.445 -12.956 1.00 83.06 82 ASP A N 1
ATOM 590 C CA . ASP A 1 82 ? 6.291 -13.258 -13.364 1.00 83.06 82 ASP A CA 1
ATOM 591 C C . ASP A 1 82 ? 5.901 -14.581 -14.054 1.00 83.06 82 ASP A C 1
ATOM 593 O O . ASP A 1 82 ? 6.746 -15.221 -14.685 1.00 83.06 82 ASP A O 1
ATOM 597 N N . ALA A 1 83 ? 4.634 -15.000 -13.947 1.00 82.06 83 ALA A N 1
ATOM 598 C CA . ALA A 1 83 ? 4.100 -16.132 -14.698 1.00 82.06 83 ALA A CA 1
ATOM 599 C C . ALA A 1 83 ? 3.858 -15.790 -16.180 1.00 82.06 83 ALA A C 1
ATOM 601 O O . ALA A 1 83 ? 3.832 -16.694 -17.018 1.00 82.06 83 ALA A O 1
ATOM 602 N N . HIS A 1 84 ? 3.717 -14.504 -16.526 1.00 80.44 84 HIS A N 1
ATOM 603 C CA . HIS A 1 84 ? 3.505 -14.087 -17.906 1.00 80.44 84 HIS A CA 1
ATOM 604 C C . HIS A 1 84 ? 4.809 -14.233 -18.720 1.00 80.44 84 HIS A C 1
ATOM 606 O O . HIS A 1 84 ? 5.838 -13.675 -18.340 1.00 80.44 84 HIS A O 1
ATOM 612 N N . PRO A 1 85 ? 4.797 -14.874 -19.910 1.00 81.62 85 PRO A N 1
ATOM 613 C CA . PRO A 1 85 ? 6.009 -15.156 -20.694 1.00 81.62 85 PRO A CA 1
ATOM 614 C C . PRO A 1 85 ? 6.900 -13.961 -21.081 1.00 81.62 85 PRO A C 1
ATOM 616 O O . PRO A 1 85 ? 8.052 -14.168 -21.458 1.00 81.62 85 PRO A O 1
ATOM 619 N N . ILE A 1 86 ? 6.383 -12.729 -21.022 1.00 82.56 86 ILE A N 1
ATOM 620 C CA . ILE A 1 86 ? 7.073 -11.504 -21.462 1.00 82.56 86 ILE A CA 1
ATOM 621 C C . ILE A 1 86 ? 7.477 -10.608 -20.286 1.00 82.56 86 ILE A C 1
ATOM 623 O O . ILE A 1 86 ? 8.172 -9.616 -20.490 1.00 82.56 86 ILE A O 1
ATOM 627 N N . VAL A 1 87 ? 7.046 -10.937 -19.065 1.00 84.62 87 VAL A N 1
ATOM 628 C CA . VAL A 1 87 ? 7.283 -10.132 -17.867 1.00 84.62 87 VAL A CA 1
ATOM 629 C C . VAL A 1 87 ? 8.197 -10.907 -16.929 1.00 84.62 87 VAL A C 1
ATOM 631 O O . VAL A 1 87 ? 8.021 -12.100 -16.699 1.00 84.62 87 VAL A O 1
ATOM 634 N N . ARG A 1 88 ? 9.206 -10.219 -16.389 1.00 87.25 88 ARG A N 1
ATOM 635 C CA . ARG A 1 88 ? 10.074 -10.761 -15.343 1.00 87.25 88 ARG A CA 1
ATOM 636 C C . ARG A 1 88 ? 10.200 -9.778 -14.196 1.00 87.25 88 ARG A C 1
ATOM 638 O O . ARG A 1 88 ? 10.757 -8.697 -14.371 1.00 87.25 88 ARG A O 1
ATOM 645 N N . CYS A 1 89 ? 9.717 -10.173 -13.023 1.00 84.56 89 CYS A N 1
ATOM 646 C CA . CYS A 1 89 ? 9.815 -9.372 -11.803 1.00 84.56 89 CYS A CA 1
ATOM 647 C C . CYS A 1 89 ? 10.998 -9.811 -10.932 1.00 84.56 89 CYS A C 1
ATOM 649 O O . CYS A 1 89 ? 11.742 -8.971 -10.431 1.00 84.56 89 CYS A O 1
ATOM 651 N N . GLY A 1 90 ? 11.191 -11.123 -10.760 1.00 83.19 90 GLY A N 1
ATOM 652 C CA . GLY A 1 90 ? 12.212 -11.665 -9.858 1.00 83.19 90 GLY A CA 1
ATOM 653 C C . GLY A 1 90 ? 11.910 -11.453 -8.365 1.00 83.19 90 GLY A C 1
ATOM 654 O O . GLY A 1 90 ? 10.769 -11.218 -7.955 1.00 83.19 90 GLY A O 1
ATOM 655 N N . GLU A 1 91 ? 12.937 -11.615 -7.530 1.00 81.19 91 GLU A N 1
ATOM 656 C CA . GLU A 1 91 ? 12.860 -11.453 -6.072 1.00 81.19 91 GLU A CA 1
ATOM 657 C C . GLU A 1 91 ? 12.965 -9.982 -5.636 1.00 81.19 91 GLU A C 1
ATOM 659 O O . GLU A 1 91 ? 13.422 -9.115 -6.380 1.00 81.19 91 GLU A O 1
ATOM 664 N N . GLU A 1 92 ? 12.573 -9.690 -4.392 1.00 73.50 92 GLU A N 1
ATOM 665 C CA . GLU A 1 92 ? 12.715 -8.348 -3.829 1.00 73.50 92 GLU A CA 1
ATOM 666 C C . GLU A 1 92 ? 14.197 -7.947 -3.733 1.00 73.50 92 GLU A C 1
ATOM 668 O O . GLU A 1 92 ? 14.991 -8.566 -3.023 1.00 73.50 92 GLU A O 1
ATOM 673 N N . THR A 1 93 ? 14.573 -6.868 -4.421 1.00 75.75 93 THR A N 1
ATOM 674 C CA . THR A 1 93 ? 15.982 -6.472 -4.587 1.00 75.75 93 THR A CA 1
ATOM 675 C C . THR A 1 93 ? 16.651 -5.963 -3.306 1.00 75.75 93 THR A C 1
ATOM 677 O O . THR A 1 93 ? 17.880 -5.931 -3.250 1.00 75.75 93 THR A O 1
ATOM 680 N N . ARG A 1 94 ? 15.876 -5.543 -2.289 1.00 74.81 94 ARG A N 1
ATOM 681 C CA . ARG A 1 94 ? 16.276 -4.936 -0.989 1.00 74.81 94 ARG A CA 1
ATOM 682 C C . ARG A 1 94 ? 17.164 -3.678 -1.044 1.00 74.81 94 ARG A C 1
ATOM 684 O O . ARG A 1 94 ? 17.161 -2.880 -0.110 1.00 74.81 94 ARG A O 1
ATOM 691 N N . VAL A 1 95 ? 17.913 -3.463 -2.123 1.00 75.81 95 VAL A N 1
ATOM 692 C CA . VAL A 1 95 ? 18.854 -2.352 -2.309 1.00 75.81 95 VAL A CA 1
ATOM 693 C C . VAL A 1 95 ? 18.161 -1.121 -2.893 1.00 75.81 95 VAL A C 1
ATOM 695 O O . VAL A 1 95 ? 18.477 -0.005 -2.483 1.00 75.81 95 VAL A O 1
ATOM 698 N N . ILE A 1 96 ? 17.187 -1.301 -3.796 1.00 76.56 96 ILE A N 1
ATOM 699 C CA . ILE A 1 96 ? 16.478 -0.185 -4.448 1.00 76.56 96 ILE A CA 1
ATOM 700 C C . ILE A 1 96 ? 15.801 0.735 -3.418 1.00 76.56 96 ILE A C 1
ATOM 702 O O . ILE A 1 96 ? 16.089 1.935 -3.441 1.00 76.56 96 ILE A O 1
ATOM 706 N N . PRO A 1 97 ? 14.999 0.230 -2.456 1.00 69.00 97 PRO A N 1
ATOM 707 C CA . PRO A 1 97 ? 14.369 1.105 -1.469 1.00 69.00 97 PRO A CA 1
ATOM 708 C C . PRO A 1 97 ? 15.395 1.838 -0.596 1.00 69.00 97 PRO A C 1
ATOM 710 O O . PRO A 1 97 ? 15.197 2.996 -0.235 1.00 69.00 97 PRO A O 1
ATOM 713 N N . ARG A 1 98 ? 16.535 1.200 -0.295 1.00 70.06 98 ARG A N 1
ATOM 714 C CA . ARG A 1 98 ? 17.589 1.794 0.537 1.00 70.06 98 ARG A CA 1
ATOM 715 C C . ARG A 1 98 ? 18.307 2.932 -0.180 1.00 70.06 98 ARG A C 1
ATOM 717 O O . ARG A 1 98 ? 18.559 3.966 0.425 1.00 70.06 98 ARG A O 1
ATOM 724 N N . ILE A 1 99 ? 18.584 2.778 -1.474 1.00 73.38 99 ILE A N 1
ATOM 725 C CA . ILE A 1 99 ? 19.152 3.852 -2.300 1.00 73.38 99 ILE A CA 1
ATOM 726 C C . ILE A 1 99 ? 18.158 5.011 -2.441 1.00 73.38 99 ILE A C 1
ATOM 728 O O . ILE A 1 99 ? 18.564 6.171 -2.369 1.00 73.38 99 ILE A O 1
ATOM 732 N N . LEU A 1 100 ? 16.864 4.724 -2.614 1.00 71.81 100 LEU A N 1
ATOM 733 C CA . LEU A 1 100 ? 15.832 5.761 -2.685 1.00 71.81 100 LEU A CA 1
ATOM 734 C C . LEU A 1 100 ? 15.685 6.520 -1.357 1.00 71.81 100 LEU A C 1
ATOM 736 O O . LEU A 1 100 ? 15.620 7.750 -1.387 1.00 71.81 100 LEU A O 1
ATOM 740 N N . SER A 1 101 ? 15.725 5.821 -0.216 1.00 69.19 101 SER A N 1
ATOM 741 C CA . SER A 1 101 ? 15.763 6.429 1.127 1.00 69.19 101 SER A CA 1
ATOM 742 C C . SER A 1 101 ? 16.958 7.367 1.272 1.00 69.19 101 SER A C 1
ATOM 744 O O . SER A 1 101 ? 16.787 8.557 1.535 1.00 69.19 101 SER A O 1
ATOM 746 N N . LEU A 1 102 ? 18.162 6.870 0.965 1.00 67.94 102 LEU A N 1
ATOM 747 C CA . LEU A 1 102 ? 19.395 7.656 1.018 1.00 67.94 102 LEU A CA 1
ATOM 748 C C . LEU A 1 102 ? 19.324 8.890 0.112 1.00 67.94 102 LEU A C 1
ATOM 750 O O . LEU A 1 102 ? 19.661 9.991 0.537 1.00 67.94 102 LEU A O 1
ATOM 754 N N . ARG A 1 103 ? 18.830 8.746 -1.123 1.00 72.94 103 ARG A N 1
ATOM 755 C CA . ARG A 1 103 ? 18.661 9.871 -2.054 1.00 72.94 103 ARG A CA 1
ATOM 756 C C . ARG A 1 103 ? 17.651 10.894 -1.537 1.00 72.94 103 ARG A C 1
ATOM 758 O O . ARG A 1 103 ? 17.881 12.092 -1.693 1.00 72.94 103 ARG A O 1
ATOM 765 N N . SER A 1 104 ? 16.539 10.443 -0.957 1.00 67.75 104 SER A N 1
ATOM 766 C CA . SER A 1 104 ? 15.543 11.322 -0.337 1.00 67.75 104 SER A CA 1
ATOM 767 C C . SER A 1 104 ? 16.155 12.085 0.839 1.00 67.75 104 SER A C 1
ATOM 769 O O . SER A 1 104 ? 16.013 13.302 0.920 1.00 67.75 104 SER A O 1
ATOM 771 N N . HIS A 1 105 ? 16.940 11.415 1.686 1.00 67.94 105 HIS A N 1
ATOM 772 C CA . HIS A 1 105 ? 17.659 12.049 2.791 1.00 67.94 105 HIS A CA 1
ATOM 773 C C . HIS A 1 105 ? 18.734 13.029 2.336 1.00 67.94 105 HIS A C 1
ATOM 775 O O . HIS A 1 105 ? 18.866 14.088 2.933 1.00 67.94 105 HIS A O 1
ATOM 781 N N . TRP A 1 106 ? 19.461 12.742 1.258 1.00 63.97 106 TRP A N 1
ATOM 782 C CA . TRP A 1 106 ? 20.448 13.677 0.706 1.00 63.97 106 TRP A CA 1
ATOM 783 C C . TRP A 1 106 ? 19.808 14.906 0.061 1.00 63.97 106 TRP A C 1
ATOM 785 O O . TRP A 1 106 ? 20.445 15.952 -0.035 1.00 63.97 106 TRP A O 1
ATOM 795 N N . LYS A 1 107 ? 18.545 14.797 -0.368 1.00 66.06 107 LYS A N 1
ATOM 796 C CA . LYS A 1 107 ? 17.734 15.951 -0.770 1.00 66.06 107 LYS A CA 1
ATOM 797 C C . LYS A 1 107 ? 17.180 16.735 0.429 1.00 66.06 107 LYS A C 1
ATOM 799 O O . LYS A 1 107 ? 16.777 17.881 0.245 1.00 66.06 107 LYS A O 1
ATOM 804 N N . LYS A 1 108 ? 17.155 16.155 1.634 1.00 65.19 108 LYS A N 1
ATOM 805 C CA . LYS A 1 108 ? 16.730 16.823 2.872 1.00 65.19 108 LYS A CA 1
ATOM 806 C C . LYS A 1 108 ? 17.920 17.521 3.547 1.00 65.19 108 LYS A C 1
ATOM 808 O O . LYS A 1 108 ? 19.061 17.078 3.477 1.00 65.19 108 LYS A O 1
ATOM 813 N N . SER A 1 109 ? 17.658 18.656 4.194 1.00 69.62 109 SER A N 1
ATOM 814 C CA . SER A 1 109 ? 18.680 19.419 4.928 1.00 69.62 109 SER A CA 1
ATOM 815 C C . SER A 1 109 ? 19.198 18.635 6.142 1.00 69.62 109 SER A C 1
ATOM 817 O O . SER A 1 109 ? 18.433 17.921 6.781 1.00 69.62 109 SER A O 1
ATOM 819 N N . ALA A 1 110 ? 20.461 18.824 6.542 1.00 72.00 110 ALA A N 1
ATOM 820 C CA . ALA A 1 110 ? 21.055 18.161 7.715 1.00 72.00 110 ALA A CA 1
ATOM 821 C C . ALA A 1 110 ? 20.251 18.373 9.017 1.00 72.00 110 ALA A C 1
ATOM 823 O O . ALA A 1 110 ? 20.195 17.490 9.872 1.00 72.00 110 ALA A O 1
ATOM 824 N N . LYS A 1 111 ? 19.582 19.527 9.146 1.00 73.50 111 LYS A N 1
ATOM 825 C CA . LYS A 1 111 ? 18.676 19.832 10.264 1.00 73.50 111 LYS A CA 1
ATOM 826 C C . LYS A 1 111 ? 17.403 18.980 10.228 1.00 73.50 111 LYS A C 1
ATOM 828 O O . LYS A 1 111 ? 16.917 18.574 11.275 1.00 73.50 111 LYS A O 1
ATOM 833 N N . GLU A 1 112 ? 16.880 18.708 9.038 1.00 64.38 112 GLU A N 1
ATOM 834 C CA . GLU A 1 112 ? 15.715 17.843 8.824 1.00 64.38 112 GLU A CA 1
ATOM 835 C C . GLU A 1 112 ? 16.073 16.389 9.159 1.00 64.38 112 GLU A C 1
ATOM 837 O O . GLU A 1 112 ? 15.360 15.728 9.906 1.00 64.38 112 GLU A O 1
ATOM 842 N N . THR A 1 113 ? 17.237 15.921 8.698 1.00 66.75 113 THR A N 1
ATOM 843 C CA . THR A 1 113 ? 17.751 14.572 8.981 1.00 66.75 113 THR A CA 1
ATOM 844 C C . THR A 1 113 ? 17.936 14.325 10.478 1.00 6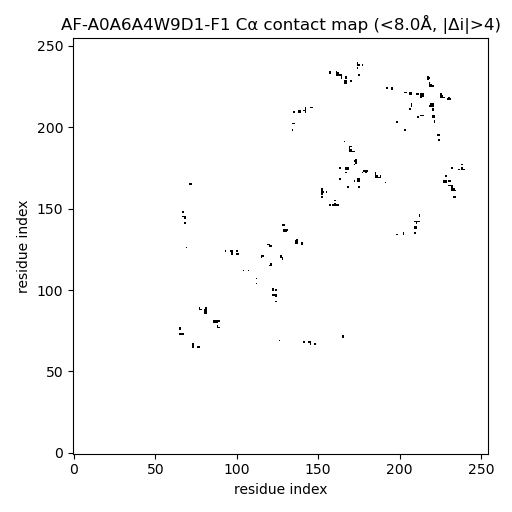6.75 113 THR A C 1
ATOM 846 O O . THR A 1 113 ? 17.588 13.256 10.973 1.00 66.75 113 THR A O 1
ATOM 849 N N . LEU A 1 114 ? 18.432 15.316 11.226 1.00 73.50 114 LEU A N 1
ATOM 850 C CA . LEU A 1 114 ? 18.573 15.208 12.680 1.00 73.50 114 LEU A CA 1
ATOM 851 C C . LEU A 1 114 ? 17.213 15.082 13.381 1.00 73.50 114 LEU A C 1
ATOM 853 O O . LEU A 1 114 ? 17.042 14.192 14.207 1.00 73.50 114 LEU A O 1
ATOM 857 N N . ARG A 1 115 ? 16.228 15.909 13.004 1.00 73.44 115 ARG A N 1
ATOM 858 C CA . ARG A 1 115 ? 14.874 15.849 13.584 1.00 73.44 115 ARG A CA 1
ATOM 859 C C . ARG A 1 115 ? 14.186 14.516 13.302 1.00 73.44 115 ARG A C 1
ATOM 861 O O . ARG A 1 115 ? 13.503 13.988 14.171 1.00 73.44 115 ARG A O 1
ATOM 868 N N . LEU A 1 116 ? 14.374 13.972 12.099 1.00 62.25 116 LEU A N 1
ATOM 869 C CA . LEU A 1 116 ? 13.839 12.664 11.720 1.00 62.25 116 LEU A CA 1
ATOM 870 C C . LEU A 1 116 ? 14.483 11.545 12.553 1.00 62.25 116 LEU A C 1
ATOM 872 O O . LEU A 1 116 ? 13.764 10.704 13.086 1.00 62.25 116 LEU A O 1
ATOM 876 N N . ASN A 1 117 ? 15.802 11.587 12.761 1.00 67.81 117 ASN A N 1
ATOM 877 C CA . ASN A 1 117 ? 16.499 10.629 13.624 1.00 67.81 117 ASN A CA 1
ATOM 878 C C . ASN A 1 117 ? 16.046 10.717 15.091 1.00 67.81 117 ASN A C 1
ATOM 880 O O . ASN A 1 117 ? 15.819 9.686 15.719 1.00 67.81 117 ASN A O 1
ATOM 884 N N . GLU A 1 118 ? 15.876 11.927 15.631 1.00 73.12 118 GLU A N 1
ATOM 885 C CA . GLU A 1 118 ? 15.354 12.150 16.990 1.00 73.12 118 GLU A CA 1
ATOM 886 C C . GLU A 1 118 ? 13.900 11.674 17.141 1.00 73.12 118 GLU A C 1
ATOM 888 O O . GLU A 1 118 ? 13.502 11.224 18.213 1.00 73.12 118 GLU A O 1
ATOM 893 N N . ALA A 1 119 ? 13.126 11.695 16.051 1.00 57.25 119 ALA A N 1
ATOM 894 C CA . ALA A 1 119 ? 11.788 11.113 15.965 1.00 57.25 119 ALA A CA 1
ATOM 895 C C . ALA A 1 119 ? 11.785 9.589 15.697 1.00 57.25 119 ALA A C 1
ATOM 897 O O . ALA A 1 119 ? 10.721 9.006 15.490 1.00 57.25 119 ALA A O 1
ATOM 898 N N . GLY A 1 120 ? 12.953 8.932 15.683 1.00 52.16 120 GLY A N 1
ATOM 899 C CA . GLY A 1 120 ? 13.084 7.484 15.478 1.00 52.16 120 GLY A CA 1
ATOM 900 C C . GLY A 1 120 ? 13.011 7.022 14.016 1.00 52.16 120 GLY A C 1
ATOM 901 O O . GLY A 1 120 ? 12.899 5.824 13.754 1.00 52.16 120 GLY A O 1
ATOM 902 N N . LEU A 1 121 ? 13.088 7.939 13.051 1.00 53.25 121 LEU A N 1
ATOM 903 C CA . LEU A 1 121 ? 13.065 7.647 11.616 1.00 53.25 121 LEU A CA 1
ATOM 904 C C . LEU A 1 121 ? 14.507 7.513 11.094 1.00 53.25 121 LEU A C 1
ATOM 906 O O . LEU A 1 121 ? 15.114 8.499 10.687 1.00 53.25 121 LEU A O 1
ATOM 910 N N . THR A 1 122 ? 15.065 6.295 11.131 1.00 56.03 122 THR A N 1
ATOM 911 C CA . THR A 1 122 ? 16.445 5.991 10.687 1.00 56.03 122 THR A CA 1
ATOM 912 C C . THR A 1 122 ? 16.502 5.299 9.315 1.00 56.03 122 THR A C 1
ATOM 914 O O . THR A 1 122 ? 15.541 4.684 8.864 1.00 56.03 122 THR A O 1
ATOM 917 N N . ASP A 1 123 ? 17.664 5.375 8.655 1.00 53.88 123 ASP A N 1
ATOM 918 C CA . ASP A 1 123 ? 17.930 5.021 7.243 1.00 53.88 123 ASP A CA 1
ATOM 919 C C . ASP A 1 123 ? 17.907 3.515 6.877 1.00 53.88 123 ASP A C 1
ATOM 921 O O . ASP A 1 123 ? 18.429 3.091 5.838 1.00 53.88 123 ASP A O 1
ATOM 925 N N . GLN A 1 124 ? 17.358 2.663 7.744 1.00 41.69 124 GLN A N 1
ATOM 926 C CA . GLN A 1 124 ? 17.260 1.226 7.493 1.00 41.69 124 GLN A CA 1
ATOM 927 C C . GLN A 1 124 ? 15.863 0.850 7.003 1.00 41.69 124 GLN A C 1
ATOM 929 O O . GLN A 1 124 ? 14.877 0.960 7.728 1.00 41.69 124 GLN A O 1
ATOM 934 N N . VAL A 1 125 ? 15.813 0.327 5.774 1.00 48.66 125 VAL A N 1
ATOM 935 C CA . VAL A 1 125 ? 14.639 -0.307 5.158 1.00 48.66 125 VAL A CA 1
ATOM 936 C C . VAL A 1 125 ? 14.381 -1.657 5.828 1.00 48.66 125 VAL A C 1
ATOM 938 O O . VAL A 1 125 ? 14.722 -2.727 5.334 1.00 48.66 125 VAL A O 1
ATOM 941 N N . THR A 1 126 ? 13.799 -1.566 7.008 1.00 42.47 126 THR A N 1
ATOM 942 C CA . THR A 1 126 ? 12.887 -2.546 7.598 1.00 42.47 126 THR A CA 1
ATOM 943 C C . THR A 1 126 ? 11.656 -1.744 8.026 1.00 42.47 126 THR A C 1
ATOM 945 O O . THR A 1 126 ? 11.653 -0.529 7.864 1.00 42.47 126 THR A O 1
ATOM 948 N N . ILE A 1 127 ? 10.598 -2.390 8.508 1.00 56.69 127 ILE A N 1
ATOM 949 C CA . ILE A 1 127 ? 9.346 -1.783 8.999 1.00 56.69 127 ILE A CA 1
ATOM 950 C C . ILE A 1 127 ? 9.637 -0.899 10.240 1.00 56.69 127 ILE A C 1
ATOM 952 O O . ILE A 1 127 ? 9.260 -1.212 11.364 1.00 56.69 127 ILE A O 1
ATOM 956 N N . THR A 1 128 ? 10.432 0.155 10.087 1.00 60.34 128 THR A N 1
ATOM 957 C CA . THR A 1 128 ? 10.945 0.977 11.178 1.00 60.34 128 THR A CA 1
ATOM 958 C C . THR A 1 128 ? 9.868 1.972 11.598 1.00 60.34 128 THR A C 1
ATOM 960 O O . THR A 1 128 ? 9.201 2.605 10.775 1.00 60.34 128 THR A O 1
ATOM 963 N N . GLY A 1 129 ? 9.650 2.064 12.910 1.00 69.56 129 GLY A N 1
ATOM 964 C CA . GLY A 1 129 ? 8.595 2.890 13.498 1.00 69.56 129 GLY A CA 1
ATOM 965 C C . GLY A 1 129 ? 7.231 2.205 13.641 1.00 69.56 129 GLY A C 1
ATOM 966 O O . GLY A 1 129 ? 6.264 2.901 13.933 1.00 69.56 129 GLY A O 1
ATOM 967 N N . PHE A 1 130 ? 7.140 0.883 13.444 1.00 80.62 130 PHE A N 1
ATOM 968 C CA . PHE A 1 130 ? 5.991 0.091 13.897 1.00 80.62 130 PHE A CA 1
ATOM 969 C C . PHE A 1 130 ? 6.338 -0.639 15.196 1.00 80.62 130 PHE A C 1
ATOM 971 O O . PHE A 1 130 ? 7.226 -1.490 15.237 1.00 80.62 130 PHE A O 1
ATOM 978 N N . ASP A 1 131 ? 5.599 -0.332 16.249 1.00 85.62 131 ASP A N 1
ATOM 979 C CA . ASP A 1 131 ? 5.540 -1.096 17.482 1.00 85.62 131 ASP A CA 1
ATOM 980 C C . ASP A 1 131 ? 4.543 -2.240 17.300 1.00 85.62 131 ASP A C 1
ATOM 982 O O . ASP A 1 131 ? 3.328 -2.062 17.410 1.00 85.62 131 ASP A O 1
ATOM 986 N N . LEU A 1 132 ? 5.077 -3.433 17.033 1.00 86.25 132 LEU A N 1
ATOM 987 C CA . LEU A 1 132 ? 4.286 -4.648 16.827 1.00 86.25 132 LEU A CA 1
ATOM 988 C C . LEU A 1 132 ? 3.525 -5.094 18.086 1.00 86.25 132 LEU A C 1
ATOM 990 O O . LEU A 1 132 ? 2.671 -5.972 17.993 1.00 86.25 132 LEU A O 1
ATOM 994 N N . THR A 1 133 ? 3.815 -4.507 19.252 1.00 88.12 133 THR A N 1
ATOM 995 C CA . THR A 1 133 ? 3.059 -4.758 20.486 1.00 88.12 133 THR A CA 1
ATOM 996 C C . THR A 1 133 ? 1.806 -3.886 20.592 1.00 88.12 133 THR A C 1
ATOM 998 O O . THR A 1 133 ? 0.905 -4.210 21.363 1.00 88.12 133 THR A O 1
ATOM 1001 N N . SER A 1 134 ? 1.711 -2.816 19.791 1.00 91.50 134 SER A N 1
ATOM 1002 C CA . SER A 1 134 ? 0.607 -1.856 19.804 1.00 91.50 134 SER A CA 1
ATOM 1003 C C . SER A 1 134 ? -0.172 -1.874 18.481 1.00 91.50 134 SER A C 1
ATOM 1005 O O . SER A 1 134 ? 0.199 -1.184 17.523 1.00 91.50 134 SER A O 1
ATOM 1007 N N . PRO A 1 135 ? -1.312 -2.591 18.422 1.00 93.69 135 PRO A N 1
ATOM 1008 C CA . PRO A 1 135 ? -2.203 -2.596 17.261 1.00 93.69 135 PRO A CA 1
ATOM 1009 C C . PRO A 1 135 ? -2.607 -1.190 16.804 1.00 93.69 135 PRO A C 1
ATOM 1011 O O . PRO A 1 135 ? -2.618 -0.890 15.612 1.00 93.69 135 PRO A O 1
ATOM 1014 N N . ARG A 1 136 ? -2.866 -0.294 17.763 1.00 95.31 136 ARG A N 1
ATOM 1015 C CA . ARG A 1 136 ? -3.274 1.093 17.504 1.00 95.31 136 ARG A CA 1
ATOM 1016 C C . ARG A 1 136 ? -2.172 1.894 16.820 1.00 95.31 136 ARG A C 1
ATOM 1018 O O . ARG A 1 136 ? -2.451 2.666 15.905 1.00 95.31 136 ARG A O 1
ATOM 1025 N N . GLN A 1 137 ? -0.921 1.723 17.255 1.00 93.75 137 GLN A N 1
ATOM 1026 C CA . GLN A 1 137 ? 0.205 2.394 16.610 1.00 93.75 137 GLN A CA 1
ATOM 1027 C C . GLN A 1 137 ? 0.434 1.827 15.204 1.00 93.75 137 GLN A C 1
ATOM 1029 O O . GLN A 1 137 ? 0.640 2.602 14.271 1.00 93.75 137 GLN A O 1
ATOM 1034 N N . CYS A 1 138 ? 0.323 0.505 15.038 1.00 92.19 138 CYS A N 1
ATOM 1035 C CA . CYS A 1 138 ? 0.435 -0.136 13.731 1.00 92.19 138 CYS A CA 1
ATOM 1036 C C . CYS A 1 138 ? -0.611 0.389 12.739 1.00 92.19 138 CYS A C 1
ATOM 1038 O O . CYS A 1 138 ? -0.239 0.752 11.628 1.00 92.19 138 CYS A O 1
ATOM 1040 N N . LEU A 1 139 ? -1.882 0.499 13.143 1.00 94.25 139 LEU A N 1
ATOM 1041 C CA . LEU A 1 139 ? -2.960 1.027 12.297 1.00 94.25 139 LEU A CA 1
ATOM 1042 C C . LEU A 1 139 ? -2.725 2.488 11.898 1.00 94.25 139 LEU A C 1
ATOM 1044 O O . LEU A 1 139 ? -2.782 2.818 10.717 1.00 94.25 139 LEU A O 1
ATOM 1048 N N . ARG A 1 140 ? -2.353 3.352 12.850 1.00 94.62 140 ARG A N 1
ATOM 1049 C CA . ARG A 1 140 ? -2.029 4.758 12.548 1.00 94.62 140 ARG A CA 1
ATOM 1050 C C . ARG A 1 140 ? -0.857 4.888 11.589 1.00 94.62 140 ARG A C 1
ATOM 1052 O O . ARG A 1 140 ? -0.872 5.717 10.685 1.00 94.62 140 ARG A O 1
ATOM 1059 N N . ARG A 1 141 ? 0.182 4.078 11.793 1.00 89.75 141 ARG A N 1
ATOM 1060 C CA . ARG A 1 141 ? 1.380 4.129 10.960 1.00 89.75 141 ARG A CA 1
ATOM 1061 C C . ARG A 1 141 ? 1.111 3.573 9.567 1.00 89.75 141 ARG A C 1
ATOM 1063 O O . ARG A 1 141 ? 1.554 4.182 8.598 1.00 89.75 141 ARG A O 1
ATOM 1070 N N . TRP A 1 142 ? 0.365 2.472 9.475 1.00 93.31 142 TRP A N 1
ATOM 1071 C CA . TRP A 1 142 ? -0.162 1.946 8.219 1.00 93.31 142 TRP A CA 1
ATOM 1072 C C . TRP A 1 142 ? -0.918 3.042 7.468 1.00 93.31 142 TRP A C 1
ATOM 1074 O O . TRP A 1 142 ? -0.559 3.337 6.333 1.00 93.31 142 TRP A O 1
ATOM 1084 N N . ASN A 1 143 ? -1.842 3.730 8.142 1.00 94.50 143 ASN A N 1
ATOM 1085 C CA . ASN A 1 143 ? -2.643 4.796 7.554 1.00 94.50 143 ASN A CA 1
ATOM 1086 C C . ASN A 1 143 ? -1.779 5.908 6.953 1.00 94.50 143 ASN A C 1
ATOM 1088 O O . ASN A 1 143 ? -1.969 6.275 5.804 1.00 94.50 143 ASN A O 1
ATOM 1092 N N . THR A 1 144 ? -0.791 6.411 7.703 1.00 91.00 144 THR A N 1
ATOM 1093 C CA . THR A 1 144 ? 0.128 7.451 7.208 1.00 91.00 144 THR A CA 1
ATOM 1094 C C . THR A 1 144 ? 0.899 7.012 5.964 1.00 91.00 144 THR A C 1
ATOM 1096 O O . THR A 1 144 ? 1.107 7.809 5.051 1.00 91.00 144 THR A O 1
ATOM 1099 N N . VAL A 1 145 ? 1.383 5.766 5.941 1.00 88.75 145 VAL A N 1
ATOM 1100 C CA . VAL A 1 145 ? 2.168 5.270 4.805 1.00 88.75 145 VAL A CA 1
ATOM 1101 C C . VAL A 1 145 ? 1.274 5.093 3.584 1.00 88.75 145 VAL A C 1
ATOM 1103 O O . VAL A 1 145 ? 1.652 5.545 2.509 1.00 88.75 145 VAL A O 1
ATOM 1106 N N . VAL A 1 146 ? 0.103 4.477 3.755 1.00 90.38 146 VAL A N 1
ATOM 1107 C CA . VAL A 1 146 ? -0.866 4.280 2.673 1.00 90.38 146 VAL A CA 1
ATOM 1108 C C . VAL A 1 146 ? -1.309 5.615 2.092 1.00 90.38 146 VAL A C 1
ATOM 1110 O O . VAL A 1 146 ? -1.184 5.781 0.891 1.00 90.38 146 VAL A O 1
ATOM 1113 N N . ASP A 1 147 ? -1.698 6.581 2.923 1.00 90.38 147 ASP A N 1
ATOM 1114 C CA . ASP A 1 147 ? -2.073 7.939 2.498 1.00 90.38 147 ASP A CA 1
ATOM 1115 C C . ASP A 1 147 ? -0.990 8.597 1.625 1.00 90.38 147 ASP A C 1
ATOM 1117 O O . ASP A 1 147 ? -1.255 9.103 0.541 1.00 90.38 147 ASP A O 1
ATOM 1121 N N . THR A 1 148 ? 0.280 8.496 2.034 1.00 87.81 148 THR A N 1
ATOM 1122 C CA . THR A 1 148 ? 1.395 9.048 1.243 1.00 87.81 148 THR A CA 1
ATOM 1123 C C . THR A 1 148 ? 1.555 8.345 -0.109 1.00 87.81 148 THR A C 1
ATOM 1125 O O . THR A 1 148 ? 1.898 8.980 -1.105 1.00 87.81 148 THR A O 1
ATOM 1128 N N . MET A 1 149 ? 1.382 7.022 -0.144 1.00 87.88 149 MET A N 1
ATOM 1129 C CA . MET A 1 149 ? 1.496 6.237 -1.377 1.00 87.88 149 MET A CA 1
ATOM 1130 C C . MET A 1 149 ? 0.319 6.488 -2.317 1.00 87.88 149 MET A C 1
ATOM 1132 O O . MET A 1 149 ? 0.510 6.541 -3.528 1.00 87.88 149 MET A O 1
ATOM 1136 N N . ASP A 1 150 ? -0.865 6.653 -1.744 1.00 90.06 150 ASP A N 1
ATOM 1137 C CA . ASP A 1 150 ? -2.111 6.937 -2.435 1.00 90.06 150 ASP A CA 1
ATOM 1138 C C . ASP A 1 150 ? -2.044 8.298 -3.134 1.00 90.06 150 ASP A C 1
ATOM 1140 O O . ASP A 1 150 ? -2.166 8.365 -4.353 1.00 90.06 150 ASP A O 1
ATOM 1144 N N . GLN A 1 151 ? -1.650 9.348 -2.407 1.00 90.12 151 GLN A N 1
ATOM 1145 C CA . GLN A 1 151 ? -1.423 10.682 -2.975 1.00 90.12 151 GLN A CA 1
ATOM 1146 C C . GLN A 1 151 ? -0.406 10.660 -4.127 1.00 90.12 151 GLN A C 1
ATOM 1148 O O . GLN A 1 151 ? -0.621 11.274 -5.167 1.00 90.12 151 GLN A O 1
ATOM 1153 N N . GLN A 1 152 ? 0.696 9.913 -3.985 1.00 88.25 152 GLN A N 1
ATOM 1154 C CA . GLN A 1 152 ? 1.685 9.770 -5.063 1.00 88.25 152 GLN A CA 1
ATOM 1155 C C . GLN A 1 152 ? 1.120 9.044 -6.289 1.00 88.25 152 GLN A C 1
ATOM 1157 O O . GLN A 1 152 ? 1.503 9.356 -7.414 1.00 88.25 152 GLN A O 1
ATOM 1162 N N . CYS A 1 153 ? 0.245 8.060 -6.081 1.00 89.19 153 CYS A N 1
ATOM 1163 C CA . CYS A 1 153 ? -0.430 7.343 -7.156 1.00 89.19 153 CYS A CA 1
ATOM 1164 C C . CYS A 1 153 ? -1.378 8.277 -7.920 1.00 89.19 153 CYS A C 1
ATOM 1166 O O . CYS A 1 153 ? -1.339 8.324 -9.149 1.00 89.19 153 CYS A O 1
ATOM 1168 N N . GLU A 1 154 ? -2.146 9.089 -7.195 1.00 91.06 154 GLU A N 1
ATOM 1169 C CA . GLU A 1 154 ? -3.056 10.086 -7.764 1.00 91.06 154 GLU A CA 1
ATOM 1170 C C . GLU A 1 154 ? -2.320 11.181 -8.539 1.00 91.06 154 GLU A C 1
ATOM 1172 O O . GLU A 1 154 ? -2.726 11.538 -9.643 1.00 91.06 154 GLU A O 1
ATOM 1177 N N . GLU A 1 155 ? -1.191 11.670 -8.017 1.00 91.31 155 GLU A N 1
ATOM 1178 C CA . GLU A 1 155 ? -0.342 12.648 -8.709 1.00 91.31 155 GLU A CA 1
ATOM 1179 C C . GLU A 1 155 ? 0.201 12.124 -10.052 1.00 91.31 155 GLU A C 1
ATOM 1181 O O . GLU A 1 155 ? 0.442 12.909 -10.973 1.00 91.31 155 GLU A O 1
ATOM 1186 N N . LEU A 1 156 ? 0.404 10.808 -10.177 1.00 90.81 156 LEU A N 1
ATOM 1187 C CA . LEU A 1 156 ? 0.818 10.164 -11.428 1.00 90.81 156 LEU A CA 1
ATOM 1188 C C . LEU A 1 156 ? -0.353 9.992 -12.412 1.00 90.81 156 LEU A C 1
ATOM 1190 O O . LEU A 1 156 ? -0.147 10.075 -13.627 1.00 90.81 156 LEU A O 1
ATOM 1194 N N . GLY A 1 157 ? -1.561 9.769 -11.894 1.00 87.88 157 GLY A N 1
ATOM 1195 C CA . GLY A 1 157 ? -2.785 9.516 -12.653 1.00 87.88 157 GLY A CA 1
ATOM 1196 C C . GLY A 1 157 ? -2.920 8.080 -13.181 1.00 87.88 157 GLY A C 1
ATOM 1197 O O . GLY A 1 157 ? -1.943 7.331 -13.289 1.00 87.88 157 GLY A O 1
ATOM 1198 N N . ASP A 1 158 ? -4.142 7.722 -13.583 1.00 87.44 158 ASP A N 1
ATOM 1199 C CA . ASP A 1 158 ? -4.599 6.340 -13.860 1.00 87.44 158 ASP A CA 1
ATOM 1200 C C . ASP A 1 158 ? -3.854 5.621 -15.000 1.00 87.44 158 ASP A C 1
ATOM 1202 O O . ASP A 1 158 ? -3.850 4.390 -15.119 1.00 87.44 158 ASP A O 1
ATOM 1206 N N . GLN A 1 159 ? -3.200 6.399 -15.864 1.00 85.75 159 GLN A N 1
ATOM 1207 C CA . GLN A 1 159 ? -2.381 5.881 -16.960 1.00 85.75 159 GLN A CA 1
ATOM 1208 C C . GLN A 1 159 ? -1.034 5.311 -16.469 1.00 85.75 159 GLN A C 1
ATOM 1210 O O . GLN A 1 159 ? -0.457 4.444 -17.124 1.00 85.75 159 GLN A O 1
ATOM 1215 N N . TRP A 1 160 ? -0.519 5.804 -15.336 1.00 88.38 160 TRP A N 1
ATOM 1216 C CA . TRP A 1 160 ? 0.807 5.470 -14.801 1.00 88.38 160 TRP A CA 1
ATOM 1217 C C . TRP A 1 160 ? 0.739 4.697 -13.488 1.00 88.38 160 TRP A C 1
ATOM 1219 O O . TRP A 1 160 ? 1.649 3.919 -13.198 1.00 88.38 160 TRP A O 1
ATOM 1229 N N . CYS A 1 161 ? -0.318 4.903 -12.704 1.00 91.12 161 CYS A N 1
ATOM 1230 C CA . CYS A 1 161 ? -0.551 4.193 -11.460 1.00 91.12 161 CYS A CA 1
ATOM 1231 C C . CYS A 1 161 ? -1.903 3.475 -11.487 1.00 91.12 161 CYS A C 1
ATOM 1233 O O . CYS A 1 161 ? -2.864 3.964 -12.069 1.00 91.12 161 CYS A O 1
ATOM 1235 N N . LEU A 1 162 ? -1.956 2.289 -10.882 1.00 90.69 162 LEU A N 1
ATOM 1236 C CA . LEU A 1 162 ? -3.165 1.482 -10.768 1.00 90.69 162 LEU A CA 1
ATOM 1237 C C . LEU A 1 162 ? -3.261 0.947 -9.341 1.00 90.69 162 LEU A C 1
ATOM 1239 O O . LEU A 1 162 ? -2.409 0.149 -8.930 1.00 90.69 162 LEU A O 1
ATOM 1243 N N . ARG A 1 163 ? -4.299 1.346 -8.600 1.00 91.62 163 ARG A N 1
ATOM 1244 C CA . ARG A 1 163 ? -4.620 0.728 -7.311 1.00 91.62 163 ARG A CA 1
ATOM 1245 C C . ARG A 1 163 ? -5.219 -0.658 -7.536 1.00 91.62 163 ARG A C 1
ATOM 1247 O O . ARG A 1 163 ? -6.137 -0.849 -8.332 1.00 91.62 163 ARG A O 1
ATOM 1254 N N . VAL A 1 164 ? -4.677 -1.640 -6.818 1.00 90.88 164 VAL A N 1
ATOM 1255 C CA . VAL A 1 164 ? -5.106 -3.041 -6.886 1.00 90.88 164 VAL A CA 1
ATOM 1256 C C . VAL A 1 164 ? -5.405 -3.541 -5.472 1.00 90.88 164 VAL A C 1
ATOM 1258 O O . VAL A 1 164 ? -4.464 -3.858 -4.735 1.00 90.88 164 VAL A O 1
ATOM 1261 N N . PRO A 1 165 ? -6.687 -3.634 -5.074 1.00 92.12 165 PRO A N 1
ATOM 1262 C CA . PRO A 1 165 ? -7.065 -4.241 -3.804 1.00 92.12 165 PRO A CA 1
ATOM 1263 C C . PRO A 1 165 ? -6.6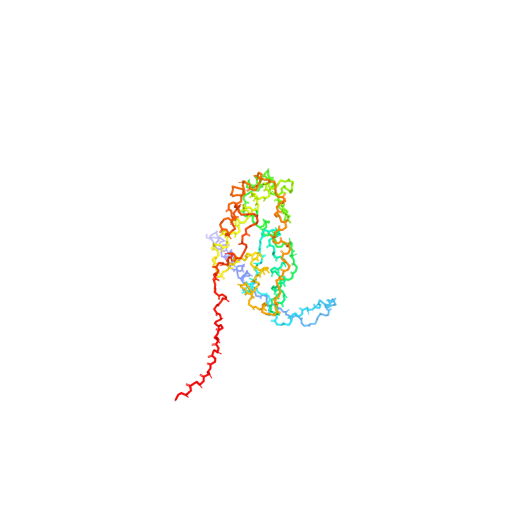58 -5.718 -3.775 1.00 92.12 165 PRO A C 1
ATOM 1265 O O . PRO A 1 165 ? -6.959 -6.485 -4.694 1.00 92.12 165 PRO A O 1
ATOM 1268 N N . TYR A 1 166 ? -5.972 -6.134 -2.711 1.00 90.50 166 TYR A N 1
ATOM 1269 C CA . TYR A 1 166 ? -5.494 -7.512 -2.565 1.00 90.50 166 TYR A CA 1
ATOM 1270 C C . TYR A 1 166 ? -6.651 -8.513 -2.552 1.00 90.50 166 TYR A C 1
ATOM 1272 O O . TYR A 1 166 ? -6.575 -9.573 -3.168 1.00 90.50 166 TYR A O 1
ATOM 1280 N N . GLU A 1 167 ? -7.732 -8.174 -1.861 1.00 90.56 167 GLU A N 1
ATOM 1281 C CA . GLU A 1 167 ? -8.888 -9.041 -1.705 1.00 90.56 167 GLU A CA 1
ATOM 1282 C C . GLU A 1 167 ? -9.587 -9.269 -3.045 1.00 90.56 167 GLU A C 1
ATOM 1284 O O . GLU A 1 167 ? -9.973 -10.398 -3.339 1.00 90.56 167 GLU A O 1
ATOM 1289 N N . LEU A 1 168 ? -9.652 -8.235 -3.890 1.00 88.19 168 LEU A N 1
ATOM 1290 C CA . LEU A 1 168 ? -10.161 -8.348 -5.254 1.00 88.19 168 LEU A CA 1
ATOM 1291 C C . LEU A 1 168 ? -9.266 -9.261 -6.104 1.00 88.19 168 LEU A C 1
ATOM 1293 O O . LEU A 1 168 ? -9.771 -10.161 -6.767 1.00 88.19 168 LEU A O 1
ATOM 1297 N N . LEU A 1 169 ? -7.940 -9.102 -6.016 1.00 86.06 169 LEU A N 1
ATOM 1298 C CA . LEU A 1 169 ? -6.978 -9.954 -6.729 1.00 86.06 169 LEU A CA 1
ATOM 1299 C C . LEU A 1 169 ? -7.103 -11.442 -6.349 1.00 86.06 169 LEU A C 1
ATOM 1301 O O . LEU A 1 169 ? -6.840 -12.317 -7.168 1.00 86.06 169 LEU A O 1
ATOM 1305 N N . VAL A 1 170 ? -7.474 -11.737 -5.103 1.00 86.00 170 VAL A N 1
ATOM 1306 C CA . VAL A 1 170 ? -7.625 -13.104 -4.580 1.00 86.00 170 VAL A CA 1
ATOM 1307 C C . VAL A 1 170 ? -8.986 -13.705 -4.930 1.00 86.00 170 VAL A C 1
ATOM 1309 O O . VAL A 1 170 ? -9.055 -14.874 -5.317 1.00 86.00 170 VAL A O 1
ATOM 1312 N N . LEU A 1 171 ? -10.058 -12.924 -4.765 1.00 85.44 171 LEU A N 1
ATOM 1313 C CA . LEU A 1 171 ? -11.438 -13.365 -4.971 1.00 85.44 171 LEU A CA 1
ATOM 1314 C C . LEU A 1 171 ? -11.800 -13.455 -6.453 1.00 85.44 171 LEU A C 1
ATOM 1316 O O . LEU A 1 171 ? -12.427 -14.429 -6.865 1.00 85.44 171 LEU A O 1
ATOM 1320 N N . GLU A 1 172 ? -11.399 -12.459 -7.241 1.00 81.81 172 GLU A N 1
ATOM 1321 C CA . GLU A 1 172 ? -11.778 -12.302 -8.646 1.00 81.81 172 GLU A CA 1
ATOM 1322 C C . GLU A 1 172 ? -10.553 -11.918 -9.504 1.00 81.81 172 GLU A C 1
ATOM 1324 O O . GLU A 1 172 ? -10.509 -10.824 -10.070 1.00 81.81 172 GLU A O 1
ATOM 1329 N N . PRO A 1 173 ? -9.550 -12.816 -9.655 1.00 77.94 173 PRO A N 1
ATOM 1330 C CA . PRO A 1 173 ? -8.322 -12.520 -10.402 1.00 77.94 173 PRO A CA 1
ATOM 1331 C C . PRO A 1 173 ? -8.571 -12.001 -11.824 1.00 77.94 173 PRO A C 1
ATOM 1333 O O . PRO A 1 173 ? -7.856 -11.113 -12.277 1.00 77.94 173 PRO A O 1
ATOM 1336 N N . ARG A 1 174 ? -9.617 -12.503 -12.502 1.00 75.19 174 ARG A N 1
ATOM 1337 C CA . ARG A 1 174 ? -9.985 -12.116 -13.877 1.00 75.19 174 ARG A CA 1
ATOM 1338 C C . ARG A 1 174 ? -10.286 -10.623 -14.028 1.00 75.19 174 ARG A C 1
ATOM 1340 O O . ARG A 1 174 ? -9.917 -10.033 -15.035 1.00 75.19 174 ARG A O 1
ATOM 1347 N N . ARG A 1 175 ? -10.892 -9.997 -13.010 1.00 74.12 175 ARG A N 1
ATOM 1348 C CA . ARG A 1 175 ? -11.219 -8.557 -13.021 1.00 74.12 175 ARG A CA 1
ATOM 1349 C C . ARG A 1 175 ? -9.987 -7.663 -12.915 1.00 74.12 175 ARG A C 1
ATOM 1351 O O . ARG A 1 175 ? -10.076 -6.466 -13.163 1.00 74.12 175 ARG A O 1
ATOM 1358 N N . VAL A 1 176 ? -8.849 -8.223 -12.508 1.00 73.50 176 VAL A N 1
ATOM 1359 C CA . VAL A 1 176 ? -7.590 -7.491 -12.313 1.00 73.50 176 VAL A CA 1
ATOM 1360 C C . VAL A 1 176 ? -6.531 -7.907 -13.339 1.00 73.50 176 VAL A C 1
ATOM 1362 O O . VAL A 1 176 ? -5.648 -7.119 -13.672 1.00 73.50 176 VAL A O 1
ATOM 1365 N N . GLU A 1 177 ? -6.602 -9.135 -13.854 1.00 73.75 177 GLU A N 1
ATOM 1366 C CA . GLU A 1 177 ? -5.626 -9.709 -14.776 1.00 73.75 177 GLU A CA 1
ATOM 1367 C C . GLU A 1 177 ? -6.327 -10.658 -15.768 1.00 73.75 177 GLU A C 1
ATOM 1369 O O . GLU A 1 177 ? -6.743 -11.758 -15.405 1.00 73.75 177 GLU A O 1
ATOM 1374 N N . LYS A 1 178 ? -6.451 -10.237 -17.038 1.00 65.81 178 LYS A N 1
ATOM 1375 C CA . LYS A 1 178 ? -7.174 -10.995 -18.080 1.00 65.81 178 LYS A CA 1
ATOM 1376 C C . LYS A 1 178 ? -6.535 -12.356 -18.406 1.00 65.81 178 LYS A C 1
ATOM 1378 O O . LYS A 1 178 ? -7.237 -13.308 -18.717 1.00 65.81 178 LYS A O 1
ATOM 1383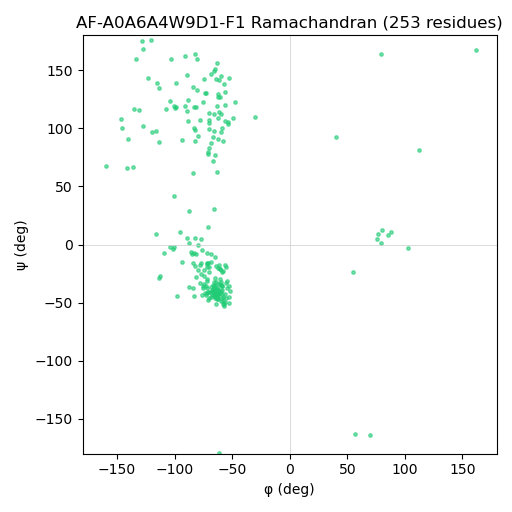 N N . SER A 1 179 ? -5.212 -12.505 -18.312 1.00 59.19 179 SER A N 1
ATOM 1384 C CA . SER A 1 179 ? -4.539 -13.768 -18.684 1.00 59.19 179 SER A CA 1
ATOM 1385 C C . SER A 1 179 ? -4.793 -14.908 -17.686 1.00 59.19 179 SER A C 1
ATOM 1387 O O . SER A 1 179 ? -4.434 -16.059 -17.951 1.00 59.19 179 SER A O 1
ATOM 1389 N N . SER A 1 180 ? -5.435 -14.609 -16.553 1.00 57.38 180 SER A N 1
ATOM 1390 C CA . SER A 1 180 ? -5.803 -15.554 -15.501 1.00 57.38 180 SER A CA 1
ATOM 1391 C C . SER A 1 180 ? -7.031 -16.398 -15.848 1.00 57.38 180 SER A C 1
ATOM 1393 O O . SER A 1 180 ? -7.434 -17.230 -15.036 1.00 57.38 180 SER A O 1
ATOM 1395 N N . ASP A 1 181 ? -7.588 -16.279 -17.058 1.00 53.94 181 ASP A N 1
ATOM 1396 C CA . ASP A 1 181 ? -8.713 -17.099 -17.534 1.00 53.94 181 ASP A CA 1
ATOM 1397 C C . ASP A 1 181 ? -8.475 -18.615 -17.463 1.00 53.94 181 ASP A C 1
ATOM 1399 O O . ASP A 1 181 ? -9.417 -19.408 -17.418 1.00 53.94 181 ASP A O 1
ATOM 1403 N N . GLN A 1 182 ? -7.211 -19.031 -17.373 1.00 51.16 182 GLN A N 1
ATOM 1404 C CA . GLN A 1 182 ? -6.792 -20.428 -17.230 1.00 51.16 182 GLN A CA 1
ATOM 1405 C C . GLN A 1 182 ? -6.806 -20.922 -15.768 1.00 51.16 182 GLN A C 1
ATOM 1407 O O . GLN A 1 182 ? -6.640 -22.118 -15.513 1.00 51.16 182 GLN A O 1
ATOM 1412 N N . VAL A 1 183 ? -7.013 -20.032 -14.790 1.00 52.19 183 VAL A N 1
ATOM 1413 C CA . VAL A 1 183 ? -6.995 -20.327 -13.350 1.00 52.19 183 VAL A CA 1
ATOM 1414 C C . VAL A 1 183 ? -8.397 -20.132 -12.766 1.00 52.19 183 VAL A C 1
ATOM 1416 O O . VAL A 1 183 ? -8.768 -19.081 -12.263 1.00 52.19 183 VAL A O 1
ATOM 1419 N N . VAL A 1 184 ? -9.194 -21.201 -12.811 1.00 52.69 184 VAL A N 1
ATOM 1420 C CA . VAL A 1 184 ? -10.628 -21.214 -12.444 1.00 52.69 184 VAL A CA 1
ATOM 1421 C C . VAL A 1 184 ? -10.880 -21.188 -10.921 1.00 52.69 184 VAL A C 1
ATOM 1423 O O . VAL A 1 184 ? -12.023 -21.112 -10.482 1.00 52.69 184 VAL A O 1
ATOM 1426 N N . ARG A 1 185 ? -9.841 -21.254 -10.075 1.00 57.97 185 ARG A N 1
ATOM 1427 C CA . ARG A 1 185 ? -10.004 -21.309 -8.610 1.00 57.97 185 ARG A CA 1
ATOM 1428 C C . ARG A 1 185 ? -9.422 -20.072 -7.931 1.00 57.97 185 ARG A C 1
ATOM 1430 O O . ARG A 1 185 ? -8.319 -19.675 -8.306 1.00 57.97 185 ARG A O 1
ATOM 1437 N N . PRO A 1 186 ? -10.109 -19.518 -6.912 1.00 59.56 186 PRO A N 1
ATOM 1438 C CA . PRO A 1 186 ? -9.590 -18.390 -6.158 1.00 59.56 186 PRO A CA 1
ATOM 1439 C C . PRO A 1 186 ? -8.233 -18.753 -5.558 1.00 59.56 186 PRO A C 1
ATOM 1441 O O . PRO A 1 186 ? -8.019 -19.868 -5.060 1.00 59.56 186 PRO A O 1
ATOM 1444 N N . VAL A 1 187 ? -7.305 -17.801 -5.623 1.00 69.44 187 VAL A N 1
ATOM 1445 C CA . VAL A 1 187 ? -6.047 -17.902 -4.886 1.00 69.44 187 VAL A CA 1
ATOM 1446 C C . VAL A 1 187 ? -6.425 -17.955 -3.403 1.00 69.44 187 VAL A C 1
ATOM 1448 O O . VAL A 1 187 ? -7.398 -17.336 -3.002 1.00 69.44 187 VAL A O 1
ATOM 1451 N N . ASN A 1 188 ? -5.731 -18.756 -2.598 1.00 71.81 188 ASN A N 1
ATOM 1452 C CA . ASN A 1 188 ? -6.052 -19.023 -1.189 1.00 71.81 188 ASN A CA 1
ATOM 1453 C C . ASN A 1 188 ? -6.762 -17.856 -0.443 1.00 71.81 188 ASN A C 1
ATOM 1455 O O . ASN A 1 188 ? -6.134 -16.842 -0.132 1.00 71.81 188 ASN A O 1
ATOM 1459 N N . THR A 1 189 ? -8.048 -18.037 -0.113 1.00 82.19 189 THR A N 1
ATOM 1460 C CA . THR A 1 189 ? -8.895 -17.039 0.567 1.00 82.19 189 THR A CA 1
ATOM 1461 C C . THR A 1 189 ? -8.774 -17.065 2.090 1.00 82.19 189 THR A C 1
ATOM 1463 O O . THR A 1 189 ? -9.320 -16.192 2.761 1.00 82.19 189 THR A O 1
ATOM 1466 N N . ASP A 1 190 ? -8.046 -18.028 2.665 1.00 82.75 190 ASP A N 1
ATOM 1467 C CA . ASP A 1 190 ? -7.943 -18.211 4.118 1.00 82.75 190 ASP A CA 1
ATOM 1468 C C . ASP A 1 190 ? -7.341 -16.987 4.815 1.00 82.75 190 ASP A C 1
ATOM 1470 O O . ASP A 1 190 ? -7.458 -16.843 6.026 1.00 82.75 190 ASP A O 1
ATOM 1474 N N . ALA A 1 191 ? -6.612 -16.136 4.090 1.00 84.94 191 ALA A N 1
ATOM 1475 C CA . ALA A 1 191 ? -5.989 -14.939 4.642 1.00 84.94 191 ALA A CA 1
ATOM 1476 C C . ALA A 1 191 ? -6.957 -13.756 4.813 1.00 84.94 191 ALA A C 1
ATOM 1478 O O . ALA A 1 191 ? -6.672 -12.894 5.641 1.00 84.94 191 ALA A O 1
ATOM 1479 N N . LEU A 1 192 ? -8.081 -13.725 4.084 1.00 87.06 192 LEU A N 1
ATOM 1480 C CA . LEU A 1 192 ? -8.938 -12.537 3.966 1.00 87.06 192 LEU A CA 1
ATOM 1481 C C . LEU A 1 192 ? -9.553 -12.112 5.305 1.00 87.06 192 LEU A C 1
ATOM 1483 O O . LEU A 1 192 ? -9.583 -10.932 5.633 1.00 87.06 192 LEU A O 1
ATOM 1487 N N . THR A 1 193 ? -9.997 -13.075 6.112 1.00 89.88 193 THR A N 1
ATOM 1488 C CA . THR A 1 193 ? -10.729 -12.813 7.364 1.00 89.88 193 THR A CA 1
ATOM 1489 C C . THR A 1 193 ? -9.989 -13.280 8.617 1.00 89.88 193 THR A C 1
ATOM 1491 O O . THR A 1 193 ? -10.539 -13.220 9.711 1.00 89.88 193 THR A O 1
ATOM 1494 N N . LYS A 1 194 ? -8.719 -13.701 8.510 1.00 88.94 194 LYS A N 1
ATOM 1495 C CA . LYS A 1 194 ? -7.921 -14.206 9.653 1.00 88.94 194 LYS A CA 1
ATOM 1496 C C . LYS A 1 194 ? -7.711 -13.196 10.784 1.00 88.94 194 LYS A C 1
ATOM 1498 O O . LYS A 1 194 ? -7.379 -13.595 11.895 1.00 88.94 194 LYS A O 1
ATOM 1503 N N . TRP A 1 195 ? -7.847 -11.908 10.493 1.00 88.88 195 TRP A N 1
ATOM 1504 C CA . TRP A 1 195 ? -7.708 -10.829 11.467 1.00 88.88 195 TRP A CA 1
ATOM 1505 C C . TRP A 1 195 ? -8.991 -10.598 12.286 1.00 88.88 195 TRP A C 1
ATOM 1507 O O . TRP A 1 195 ? -8.931 -9.987 13.355 1.00 88.88 195 TRP A O 1
ATOM 1517 N N . VAL A 1 196 ? -10.144 -11.085 11.812 1.00 91.31 196 VAL A N 1
ATOM 1518 C CA . VAL A 1 196 ? -11.440 -10.917 12.481 1.00 91.31 196 VAL A CA 1
ATOM 1519 C C . VAL A 1 196 ? -11.393 -11.602 13.844 1.00 91.31 196 VAL A C 1
ATOM 1521 O O . VAL A 1 196 ? -11.026 -12.770 13.960 1.00 91.31 196 VAL A O 1
ATOM 1524 N N . GLY A 1 197 ? -11.751 -10.859 14.889 1.00 89.44 197 GLY A N 1
ATOM 1525 C CA . GLY A 1 197 ? -11.707 -11.336 16.274 1.00 89.44 197 GLY A CA 1
ATOM 1526 C C . GLY A 1 197 ? -10.319 -11.317 16.926 1.00 89.44 197 GLY A C 1
ATOM 1527 O O . GLY A 1 197 ? -10.203 -11.699 18.087 1.00 89.44 197 GLY A O 1
ATOM 1528 N N . TRP A 1 198 ? -9.271 -10.865 16.226 1.00 92.56 198 TRP A N 1
ATOM 1529 C CA . TRP A 1 198 ? -7.935 -10.697 16.813 1.00 92.56 198 TRP A CA 1
ATOM 1530 C C . TRP A 1 198 ? -7.766 -9.355 17.540 1.00 92.56 198 TRP A C 1
ATOM 1532 O O . TRP A 1 198 ? -7.104 -9.287 18.575 1.00 92.56 198 TRP A O 1
ATOM 1542 N N . TYR A 1 199 ? -8.357 -8.281 17.008 1.00 92.38 199 TYR A N 1
ATOM 1543 C CA . TYR A 1 199 ? -8.304 -6.959 17.634 1.00 92.38 199 TYR A CA 1
ATOM 1544 C C . TYR A 1 199 ? -9.214 -6.878 18.863 1.00 92.38 199 TYR A C 1
ATOM 1546 O O . TYR A 1 199 ? -10.324 -7.408 18.869 1.00 92.38 199 TYR A O 1
ATOM 1554 N N . ALA A 1 200 ? -8.751 -6.162 19.889 1.00 94.50 200 ALA A N 1
ATOM 1555 C CA . ALA A 1 200 ? -9.579 -5.804 21.032 1.00 94.50 200 ALA A CA 1
ATOM 1556 C C . ALA A 1 200 ? -10.721 -4.860 20.611 1.00 94.50 200 ALA A C 1
ATOM 1558 O O . ALA A 1 200 ? -10.584 -4.083 19.665 1.00 94.50 200 ALA A O 1
ATOM 1559 N N . GLU A 1 201 ? -11.842 -4.916 21.331 1.00 93.75 201 GLU A N 1
ATOM 1560 C CA . GLU A 1 201 ? -13.062 -4.165 21.005 1.00 93.75 201 GLU A CA 1
ATOM 1561 C C . GLU A 1 201 ? -12.834 -2.646 20.960 1.00 93.75 201 GLU A C 1
ATOM 1563 O O . GLU A 1 201 ? -13.389 -1.962 20.105 1.00 93.75 201 GLU A O 1
ATOM 1568 N N . ASP A 1 202 ? -11.965 -2.108 21.822 1.00 94.94 202 ASP A N 1
ATOM 1569 C CA . ASP A 1 202 ? -11.613 -0.686 21.813 1.00 94.94 202 ASP A CA 1
ATOM 1570 C C . ASP A 1 202 ? -10.871 -0.270 20.535 1.00 94.94 202 ASP A C 1
ATOM 1572 O O . ASP A 1 202 ? -11.017 0.861 20.082 1.00 94.94 202 ASP A O 1
ATOM 1576 N N . VAL A 1 203 ? -10.081 -1.173 19.949 1.00 95.38 203 VAL A N 1
ATOM 1577 C CA . VAL A 1 203 ? -9.376 -0.928 18.687 1.00 95.38 203 VAL A CA 1
ATOM 1578 C C . VAL A 1 203 ? -10.353 -0.965 17.520 1.00 95.38 203 VAL A C 1
ATOM 1580 O O . VAL A 1 203 ? -10.259 -0.112 16.645 1.00 95.38 203 VAL A O 1
ATOM 1583 N N . VAL A 1 204 ? -11.290 -1.919 17.525 1.00 94.62 204 VAL A N 1
ATOM 1584 C CA . VAL A 1 204 ? -12.341 -2.023 16.500 1.00 94.62 204 VAL A CA 1
ATOM 1585 C C . VAL A 1 204 ? -13.248 -0.795 16.536 1.00 94.62 204 VAL A C 1
ATOM 1587 O O . VAL A 1 204 ? -13.478 -0.186 15.503 1.00 94.62 204 VAL A O 1
ATOM 1590 N N . ARG A 1 205 ? -13.685 -0.364 17.724 1.00 95.00 205 ARG A N 1
ATOM 1591 C CA . ARG A 1 205 ? -14.513 0.842 17.884 1.00 95.00 205 ARG A CA 1
ATOM 1592 C C . ARG A 1 205 ? -13.821 2.114 17.394 1.00 95.00 205 ARG A C 1
ATOM 1594 O O . ARG A 1 205 ? -14.476 3.022 16.902 1.00 95.00 205 ARG A O 1
ATOM 1601 N N . ASP A 1 206 ? -12.504 2.197 17.553 1.00 96.88 206 ASP A N 1
ATOM 1602 C CA . ASP A 1 206 ? -11.740 3.380 17.162 1.00 96.88 206 ASP A CA 1
ATOM 1603 C C . ASP A 1 206 ? -11.130 3.228 15.748 1.00 96.88 206 ASP A C 1
ATOM 1605 O O . ASP A 1 206 ? -10.293 4.041 15.354 1.00 96.88 206 ASP A O 1
ATOM 1609 N N . MET A 1 207 ? -11.519 2.202 14.975 1.00 95.94 207 MET A N 1
ATOM 1610 C CA . MET A 1 207 ? -10.894 1.841 13.694 1.00 95.94 207 MET A CA 1
ATOM 1611 C C . M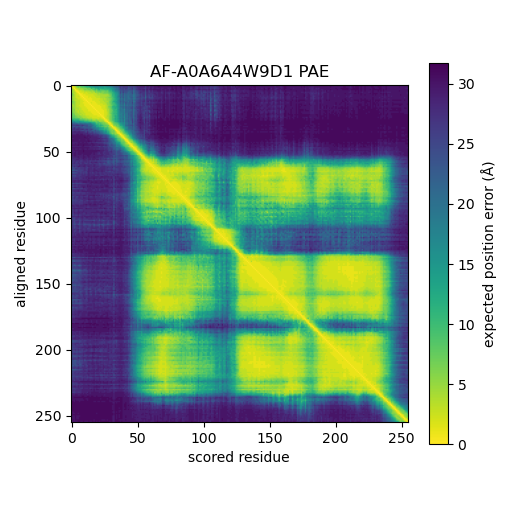ET A 1 207 ? -10.931 2.993 12.686 1.00 95.94 207 MET A C 1
ATOM 1613 O O . MET A 1 207 ? -9.880 3.365 12.162 1.00 95.94 207 MET A O 1
ATOM 1617 N N . ALA A 1 208 ? -12.094 3.624 12.494 1.00 96.12 208 ALA A N 1
ATOM 1618 C CA . ALA A 1 208 ? -12.252 4.769 11.594 1.00 96.12 208 ALA A CA 1
ATOM 1619 C C . ALA A 1 208 ? -11.349 5.956 11.986 1.00 96.12 208 ALA A C 1
ATOM 1621 O O . ALA A 1 208 ? -10.794 6.648 11.135 1.00 96.12 208 ALA A O 1
ATOM 1622 N N . GLN A 1 209 ? -11.127 6.166 13.289 1.00 96.88 209 GLN A N 1
ATOM 1623 C CA . GLN A 1 209 ? -10.229 7.211 13.784 1.00 96.88 209 GLN A CA 1
ATOM 1624 C C . GLN A 1 209 ? -8.749 6.837 13.608 1.00 96.88 209 GLN A C 1
ATOM 1626 O O . GLN A 1 209 ? -7.900 7.700 13.377 1.00 96.88 209 GLN A O 1
ATOM 1631 N N . LEU A 1 210 ? -8.407 5.563 13.802 1.00 96.75 210 LEU A N 1
ATOM 1632 C CA . LEU A 1 210 ? -7.032 5.076 13.710 1.00 96.75 210 LEU A CA 1
ATOM 1633 C C . LEU A 1 210 ? -6.558 4.978 12.258 1.00 96.75 210 LEU A C 1
ATOM 1635 O O . LEU A 1 210 ? -5.373 5.209 12.006 1.00 96.75 210 LEU A O 1
ATOM 1639 N N . ALA A 1 211 ? -7.461 4.638 11.340 1.00 96.62 211 ALA A N 1
ATOM 1640 C CA . ALA A 1 211 ? -7.158 4.319 9.954 1.00 96.62 211 ALA A CA 1
ATOM 1641 C C . ALA A 1 211 ? -8.222 4.862 8.969 1.00 96.62 211 ALA A C 1
ATOM 1643 O O . ALA A 1 211 ? -8.887 4.072 8.298 1.00 96.62 211 ALA A O 1
ATOM 1644 N N . PRO A 1 212 ? -8.375 6.194 8.835 1.00 97.44 212 PRO A N 1
ATOM 1645 C CA . PRO A 1 212 ? -9.342 6.802 7.911 1.00 97.44 212 PRO A CA 1
ATOM 1646 C C . PRO A 1 212 ? -9.145 6.417 6.433 1.00 97.44 212 PRO A C 1
ATOM 1648 O O . PRO A 1 212 ? -10.107 6.418 5.675 1.00 97.44 212 PRO A O 1
ATOM 1651 N N . MET A 1 213 ? -7.937 6.018 6.020 1.00 96.12 213 MET A N 1
ATOM 1652 C CA . MET A 1 213 ? -7.673 5.526 4.661 1.00 96.12 213 MET A CA 1
ATOM 1653 C C . MET A 1 213 ? -8.455 4.260 4.309 1.00 96.12 213 MET A C 1
ATOM 1655 O O . MET A 1 213 ? -8.560 3.941 3.132 1.00 96.12 213 MET A O 1
ATOM 1659 N N . LEU A 1 214 ? -8.995 3.527 5.290 1.00 95.12 214 LEU A N 1
ATOM 1660 C CA . LEU A 1 214 ? -9.884 2.399 5.010 1.00 95.12 214 LEU A CA 1
ATOM 1661 C C . LEU A 1 214 ? -11.088 2.855 4.182 1.00 95.12 214 LEU A C 1
ATOM 1663 O O . LEU A 1 214 ? -11.322 2.301 3.112 1.00 95.12 214 LEU A O 1
ATOM 1667 N N . GLU A 1 215 ? -11.772 3.909 4.630 1.00 94.38 215 GLU A N 1
ATOM 1668 C CA . GLU A 1 215 ? -12.943 4.455 3.943 1.00 94.38 215 GLU A CA 1
ATOM 1669 C C . GLU A 1 215 ? -12.561 5.030 2.573 1.00 94.38 215 GLU A C 1
ATOM 1671 O O . GLU A 1 215 ? -13.212 4.710 1.580 1.00 94.38 215 GLU A O 1
ATOM 1676 N N . THR A 1 216 ? -11.454 5.783 2.493 1.00 93.19 216 THR A N 1
ATOM 1677 C CA . THR A 1 216 ? -10.916 6.313 1.224 1.00 93.19 216 THR A CA 1
ATOM 1678 C C . THR A 1 216 ? -10.683 5.210 0.190 1.00 93.19 216 THR A C 1
ATOM 1680 O O . THR A 1 216 ? -10.943 5.403 -0.993 1.00 93.19 216 THR A O 1
ATOM 1683 N N . LEU A 1 217 ? -10.223 4.037 0.631 1.00 92.62 217 LEU A N 1
ATOM 1684 C CA . LEU A 1 217 ? -9.943 2.885 -0.227 1.00 92.62 217 LEU A CA 1
ATOM 1685 C C . LEU A 1 217 ? -11.153 1.949 -0.423 1.00 92.62 217 LEU A C 1
ATOM 1687 O O . LEU A 1 217 ? -11.010 0.887 -1.029 1.00 92.62 217 LEU A O 1
ATOM 1691 N N . GLY A 1 218 ? -12.336 2.309 0.086 1.00 92.62 218 GLY A N 1
ATOM 1692 C CA . GLY A 1 218 ? -13.581 1.548 -0.084 1.00 92.62 218 GLY A CA 1
ATOM 1693 C C . GLY A 1 218 ? -13.812 0.417 0.929 1.00 92.62 218 GLY A C 1
ATOM 1694 O O . GLY A 1 218 ? -14.757 -0.365 0.775 1.00 92.62 218 GLY A O 1
ATOM 1695 N N . TYR A 1 219 ? -12.984 0.317 1.971 1.00 93.44 219 TYR A N 1
ATOM 1696 C CA . TYR A 1 219 ? -13.197 -0.594 3.096 1.00 93.44 219 TYR A CA 1
ATOM 1697 C C . TYR A 1 219 ? -14.056 0.090 4.162 1.00 93.44 219 TYR A C 1
ATOM 1699 O O . TYR A 1 219 ? -13.686 1.139 4.679 1.00 93.44 219 TYR A O 1
ATOM 1707 N N . ASP A 1 220 ? -15.174 -0.530 4.539 1.00 94.25 220 ASP A N 1
ATOM 1708 C CA . ASP A 1 220 ? -16.006 -0.047 5.646 1.00 94.25 220 ASP A CA 1
ATOM 1709 C C . ASP A 1 220 ? -15.270 -0.259 6.988 1.00 94.25 220 ASP A C 1
ATOM 1711 O O . ASP A 1 220 ? -15.050 -1.415 7.370 1.00 94.25 220 ASP A O 1
ATOM 1715 N N . PRO A 1 221 ? -14.863 0.813 7.702 1.00 93.75 221 PRO A N 1
ATOM 1716 C CA . PRO A 1 221 ? -14.115 0.692 8.951 1.00 93.75 221 PRO A CA 1
ATOM 1717 C C . PRO A 1 221 ? -14.963 0.179 10.124 1.00 93.75 221 PRO A C 1
ATOM 1719 O O . PRO A 1 221 ? -14.392 -0.263 11.121 1.00 93.75 221 PRO A O 1
ATOM 1722 N N . GLU A 1 222 ? -16.294 0.212 10.015 1.00 92.12 222 GLU A N 1
ATOM 1723 C CA . GLU A 1 222 ? -17.226 -0.268 11.043 1.00 92.12 222 GLU A CA 1
ATOM 1724 C C . GLU A 1 222 ? -17.641 -1.733 10.808 1.00 92.12 222 GLU A C 1
ATOM 1726 O O . GLU A 1 222 ? -18.161 -2.401 11.708 1.00 92.12 222 GLU A O 1
ATOM 1731 N N . ALA A 1 223 ? -17.385 -2.276 9.613 1.00 91.94 223 ALA A N 1
ATOM 1732 C CA . ALA A 1 223 ? -17.674 -3.666 9.285 1.00 91.94 223 ALA A CA 1
ATOM 1733 C C . ALA A 1 223 ? -16.556 -4.619 9.741 1.00 91.94 223 ALA A C 1
ATOM 1735 O O . ALA A 1 223 ? -15.367 -4.403 9.504 1.00 91.94 223 ALA A O 1
ATOM 1736 N N . ASN A 1 224 ? -16.936 -5.750 10.345 1.00 89.50 224 ASN A N 1
ATOM 1737 C CA . ASN A 1 224 ? -15.989 -6.740 10.862 1.00 89.50 224 ASN A CA 1
ATOM 1738 C C . ASN A 1 224 ? -16.464 -8.188 10.596 1.00 89.50 224 ASN A C 1
ATOM 1740 O O . ASN A 1 224 ? -17.163 -8.758 11.439 1.00 89.50 224 ASN A O 1
ATOM 1744 N N . PRO A 1 225 ? -16.093 -8.813 9.457 1.00 88.62 225 PRO A N 1
ATOM 1745 C CA . PRO A 1 225 ? -15.295 -8.266 8.354 1.00 88.62 225 PRO A CA 1
ATOM 1746 C C . PRO A 1 225 ? -16.105 -7.385 7.381 1.00 88.62 225 PRO A C 1
ATOM 1748 O O . PRO A 1 225 ? -17.319 -7.561 7.261 1.00 88.62 225 PRO A O 1
ATOM 1751 N N . PRO A 1 226 ? -15.435 -6.513 6.609 1.00 87.69 226 PRO A N 1
ATOM 1752 C CA . PRO A 1 226 ? -16.016 -5.837 5.454 1.00 87.69 226 PRO A CA 1
ATOM 1753 C C . PRO A 1 226 ? -16.431 -6.804 4.341 1.00 87.69 226 PRO A C 1
ATOM 1755 O O . PRO A 1 226 ? -15.876 -7.897 4.186 1.00 87.69 226 PRO A O 1
ATOM 1758 N N . ASN A 1 227 ? -17.375 -6.371 3.503 1.00 89.31 227 ASN A N 1
ATOM 1759 C CA . ASN A 1 227 ? -17.720 -7.090 2.282 1.00 89.31 227 ASN A CA 1
ATOM 1760 C C . ASN A 1 227 ? -16.700 -6.795 1.173 1.00 89.31 227 ASN A C 1
ATOM 1762 O O . ASN A 1 227 ? -16.852 -5.849 0.409 1.00 89.31 227 ASN A O 1
ATOM 1766 N N . TYR A 1 228 ? -15.682 -7.642 1.042 1.00 89.25 228 TYR A N 1
ATOM 1767 C CA . TYR A 1 228 ? -14.603 -7.443 0.068 1.00 89.25 228 TYR A CA 1
ATOM 1768 C C . TYR A 1 228 ? -15.029 -7.477 -1.409 1.00 89.25 228 TYR A C 1
ATOM 1770 O O . TYR A 1 228 ? -14.296 -6.975 -2.254 1.00 89.25 228 TYR A O 1
ATOM 1778 N N . ARG A 1 229 ? -16.203 -8.034 -1.744 1.00 85.62 229 ARG A N 1
ATOM 1779 C CA . ARG A 1 229 ? -16.680 -8.110 -3.141 1.00 85.62 229 ARG A CA 1
ATOM 1780 C C . ARG A 1 229 ? -17.110 -6.762 -3.716 1.00 85.62 229 ARG A C 1
ATOM 1782 O O . ARG A 1 229 ? -17.244 -6.633 -4.926 1.00 85.62 229 ARG A O 1
ATOM 1789 N N . GLN A 1 230 ? -17.338 -5.769 -2.859 1.00 86.69 230 GLN A N 1
ATOM 1790 C CA . GLN A 1 230 ? -17.735 -4.428 -3.292 1.00 86.69 230 GLN A CA 1
ATOM 1791 C C . GLN A 1 230 ? -16.545 -3.564 -3.736 1.00 86.69 230 GLN A C 1
ATOM 1793 O O . GLN A 1 230 ? -16.753 -2.467 -4.247 1.00 86.69 230 GLN A O 1
ATOM 1798 N N . LEU A 1 231 ? -15.310 -4.034 -3.523 1.00 87.44 231 LEU A N 1
ATOM 1799 C CA . LEU A 1 231 ? -14.102 -3.301 -3.888 1.00 87.44 231 LEU A CA 1
ATOM 1800 C C . LEU A 1 231 ? -13.951 -3.216 -5.413 1.00 87.44 231 LEU A C 1
ATOM 1802 O O . LEU A 1 231 ? -14.317 -4.135 -6.152 1.00 87.44 231 LEU A O 1
ATOM 1806 N N . GLN A 1 232 ? -13.379 -2.107 -5.873 1.00 83.62 232 GLN A N 1
ATOM 1807 C CA . GLN A 1 232 ? -13.135 -1.821 -7.286 1.00 83.62 232 GLN A CA 1
ATOM 1808 C C . GLN A 1 232 ? -11.706 -1.306 -7.483 1.00 83.62 232 GLN A C 1
ATOM 1810 O O . GLN A 1 232 ? -11.059 -0.864 -6.534 1.00 83.62 232 GLN A O 1
ATOM 1815 N N . THR A 1 233 ? -11.203 -1.401 -8.712 1.00 81.56 233 THR A N 1
ATOM 1816 C CA . THR A 1 233 ? -9.963 -0.729 -9.120 1.00 81.56 233 THR A CA 1
ATOM 1817 C C . THR A 1 233 ? -10.286 0.653 -9.688 1.00 81.56 233 THR A C 1
ATOM 1819 O O . THR A 1 233 ? -11.418 0.905 -10.102 1.00 81.56 233 THR A O 1
ATOM 1822 N N . ASP A 1 234 ? -9.281 1.529 -9.767 1.00 76.00 234 ASP A N 1
ATOM 1823 C CA . ASP A 1 234 ? -9.436 2.901 -10.287 1.00 76.00 234 ASP A CA 1
ATOM 1824 C C . ASP A 1 234 ? -9.983 2.960 -11.722 1.00 76.00 234 ASP A C 1
ATOM 1826 O O . ASP A 1 234 ? -10.567 3.961 -12.126 1.00 76.00 234 ASP A O 1
ATOM 1830 N N . ARG A 1 235 ? -9.820 1.883 -12.501 1.00 66.69 235 ARG A N 1
ATOM 1831 C CA . ARG A 1 235 ? -10.304 1.807 -13.888 1.00 66.69 235 ARG A CA 1
ATOM 1832 C C . ARG A 1 235 ? -11.751 1.327 -14.019 1.00 66.69 235 ARG A C 1
ATOM 1834 O O . ARG A 1 235 ? -12.255 1.226 -15.131 1.00 66.69 235 ARG A O 1
ATOM 1841 N N . GLY A 1 236 ? -12.442 1.050 -12.911 1.00 58.75 236 GLY A N 1
ATOM 1842 C CA . GLY A 1 236 ? -13.821 0.561 -12.943 1.00 58.75 236 GLY A CA 1
ATOM 1843 C C . GLY A 1 236 ? -13.992 -0.729 -13.764 1.00 58.75 236 GLY A C 1
ATOM 1844 O O . GLY A 1 236 ? -13.032 -1.445 -14.042 1.00 58.75 236 GLY A O 1
ATOM 1845 N N . HIS A 1 237 ? -15.238 -1.036 -14.136 1.00 51.75 237 HIS A N 1
ATOM 1846 C CA . HIS A 1 237 ? -15.683 -2.220 -14.895 1.00 51.75 237 HIS A CA 1
ATOM 1847 C C . HIS A 1 237 ? -15.161 -2.301 -16.353 1.00 51.75 237 HIS A C 1
ATOM 1849 O O . HIS A 1 237 ? -15.819 -2.866 -17.216 1.00 51.75 237 HIS A O 1
ATOM 1855 N N . GLU A 1 238 ? -13.974 -1.777 -16.669 1.00 51.75 238 GLU A N 1
ATOM 1856 C CA . GLU A 1 238 ? -13.395 -1.845 -18.026 1.00 51.75 238 GLU A CA 1
ATOM 1857 C C . GLU A 1 238 ? -12.993 -3.283 -18.435 1.00 51.75 238 GLU A C 1
ATOM 1859 O O . GLU A 1 238 ? -12.647 -3.555 -19.583 1.00 51.75 238 GLU A O 1
ATOM 1864 N N . PHE A 1 239 ? -13.055 -4.236 -17.499 1.00 52.81 239 PHE A N 1
ATOM 1865 C CA . PHE A 1 239 ? -12.716 -5.641 -17.731 1.00 52.81 239 PHE A CA 1
ATOM 1866 C C . PHE A 1 239 ? -13.930 -6.572 -17.907 1.00 52.81 239 PHE A C 1
ATOM 1868 O O . PHE A 1 239 ? -13.704 -7.737 -18.215 1.00 52.81 239 PHE A O 1
ATOM 1875 N N . ASP A 1 240 ? -15.168 -6.079 -17.757 1.00 49.56 240 ASP A N 1
ATOM 1876 C CA . ASP A 1 240 ? -16.404 -6.881 -17.887 1.00 49.56 240 ASP A CA 1
ATOM 1877 C C . ASP A 1 240 ? -17.106 -6.716 -19.255 1.00 49.56 240 ASP A C 1
ATOM 1879 O O . ASP A 1 240 ? -18.104 -7.381 -19.522 1.00 49.56 240 ASP A O 1
ATOM 1883 N N . GLU A 1 241 ? -16.594 -5.861 -20.150 1.00 46.69 241 GLU A N 1
ATOM 1884 C CA . GLU A 1 241 ? -17.096 -5.737 -21.528 1.00 46.69 241 GLU A CA 1
ATOM 1885 C C . GLU A 1 241 ? -16.466 -6.784 -22.460 1.00 46.69 241 GLU A C 1
ATOM 1887 O O . GLU A 1 241 ? -15.797 -6.456 -23.434 1.00 46.69 241 GLU A O 1
ATOM 1892 N N . ASP A 1 242 ? -16.698 -8.058 -22.172 1.00 45.53 242 ASP A N 1
ATOM 1893 C CA . ASP A 1 242 ? -16.805 -9.061 -23.226 1.00 45.53 242 ASP A CA 1
ATOM 1894 C C . ASP A 1 242 ? -18.214 -9.644 -23.079 1.00 45.53 242 ASP A C 1
ATOM 1896 O O . ASP A 1 242 ? -18.496 -10.455 -22.202 1.00 45.53 242 ASP A O 1
ATOM 1900 N N . GLN A 1 243 ? -19.130 -9.106 -23.892 1.00 44.81 243 GLN A N 1
ATOM 1901 C CA . GLN A 1 243 ? -20.465 -9.649 -24.109 1.00 44.81 243 GLN A CA 1
ATOM 1902 C C . GLN A 1 243 ? -20.325 -11.142 -24.413 1.00 44.81 243 GLN A C 1
ATOM 1904 O O . GLN A 1 243 ? -19.897 -11.514 -25.508 1.00 44.81 243 GLN A O 1
ATOM 1909 N N . ASP A 1 244 ? -20.740 -11.982 -23.468 1.00 43.47 244 ASP A N 1
ATOM 1910 C CA . ASP A 1 244 ? -21.338 -13.267 -23.791 1.00 43.47 244 ASP A CA 1
ATOM 1911 C C . ASP A 1 244 ? -22.552 -12.944 -24.676 1.00 43.47 244 ASP A C 1
ATOM 1913 O O . ASP A 1 244 ? -23.646 -12.616 -24.218 1.00 43.47 244 ASP A O 1
ATOM 1917 N N . GLY A 1 245 ? -22.307 -12.884 -25.984 1.00 39.88 245 GLY A N 1
ATOM 1918 C CA . GLY A 1 245 ? -23.347 -12.980 -26.984 1.00 39.88 245 GLY A CA 1
ATOM 1919 C C . GLY A 1 245 ? -23.855 -14.405 -26.918 1.00 39.88 245 GLY A C 1
ATOM 1920 O O . GLY A 1 245 ? -23.334 -15.271 -27.618 1.00 39.88 245 GLY A O 1
ATOM 1921 N N . ASP A 1 246 ? -24.820 -14.636 -26.034 1.00 40.50 246 ASP A N 1
ATOM 1922 C CA . ASP A 1 246 ? -25.647 -15.827 -26.058 1.00 40.50 246 ASP A CA 1
ATOM 1923 C C . ASP A 1 246 ? -26.247 -15.931 -27.472 1.00 40.50 246 ASP A C 1
ATOM 1925 O O . ASP A 1 246 ? -27.129 -15.162 -27.864 1.00 40.50 246 ASP A O 1
ATOM 1929 N N . GLU A 1 247 ? -25.721 -16.856 -28.279 1.00 44.78 247 GLU A N 1
ATOM 1930 C CA . GLU A 1 247 ? -26.445 -17.432 -29.410 1.00 44.78 247 GLU A CA 1
ATOM 1931 C C . GLU A 1 247 ? -27.636 -18.211 -28.823 1.00 44.78 247 GLU A C 1
ATOM 1933 O O . GLU A 1 247 ? -27.595 -19.432 -28.696 1.00 44.78 247 GLU A O 1
ATOM 1938 N N . GLU A 1 248 ? -28.687 -17.495 -28.413 1.00 43.62 248 GLU A N 1
ATOM 1939 C CA . GLU A 1 248 ? -30.003 -18.076 -28.144 1.00 43.62 248 GLU A CA 1
ATOM 1940 C C . GLU A 1 248 ? -30.631 -18.493 -29.483 1.00 43.62 248 GLU A C 1
ATOM 1942 O O . GLU A 1 248 ? -31.129 -17.682 -30.265 1.00 43.62 248 GLU A O 1
ATOM 1947 N N . ASP A 1 249 ? -30.516 -19.791 -29.757 1.00 38.97 249 ASP A N 1
ATOM 1948 C CA . ASP A 1 249 ? -31.560 -20.671 -30.278 1.00 38.97 249 ASP A CA 1
ATOM 1949 C C . ASP A 1 249 ? -32.483 -20.096 -31.368 1.00 38.97 249 ASP A C 1
ATOM 1951 O O . ASP A 1 249 ? -33.578 -19.586 -31.128 1.00 38.97 249 ASP A O 1
ATOM 1955 N N . ALA A 1 250 ? -32.092 -20.327 -32.624 1.00 40.09 250 ALA A N 1
ATOM 1956 C CA . ALA A 1 250 ? -33.040 -20.400 -33.729 1.00 40.09 250 ALA A CA 1
ATOM 1957 C C . ALA A 1 250 ? -33.864 -21.700 -33.623 1.00 40.09 250 ALA A C 1
ATOM 1959 O O . ALA A 1 250 ? -33.604 -22.673 -34.332 1.00 40.09 250 ALA A O 1
ATOM 1960 N N . GLU A 1 251 ? -34.874 -21.717 -32.753 1.00 41.84 251 GLU A N 1
ATOM 1961 C CA . GLU A 1 251 ? -36.021 -22.610 -32.925 1.00 41.84 251 GLU A CA 1
ATOM 1962 C C . GLU A 1 251 ? -36.999 -21.964 -33.919 1.00 41.84 251 GLU A C 1
ATOM 1964 O O . GLU A 1 251 ? -37.785 -21.071 -33.605 1.00 41.84 251 GLU A O 1
ATOM 1969 N N . GLU A 1 252 ? -36.910 -22.413 -35.171 1.00 43.00 252 GLU A N 1
ATOM 1970 C CA . GLU A 1 252 ? -37.930 -22.220 -36.202 1.00 43.00 252 GLU A CA 1
ATOM 1971 C C . GLU A 1 252 ? -39.241 -22.913 -35.764 1.00 43.00 252 GLU A C 1
ATOM 1973 O O . GLU A 1 252 ? -39.490 -24.074 -36.086 1.00 43.00 252 GLU A O 1
ATOM 1978 N N . GLU A 1 253 ? -40.129 -22.197 -35.069 1.00 42.38 253 GLU A N 1
ATOM 1979 C CA . GLU A 1 253 ? -41.569 -22.471 -35.154 1.00 42.38 253 GLU A CA 1
ATOM 1980 C C . GLU A 1 253 ? -42.129 -21.772 -36.401 1.00 42.38 253 GLU A C 1
ATOM 1982 O O . GLU A 1 253 ? -42.569 -20.621 -36.385 1.00 42.38 253 GLU A O 1
ATOM 1987 N N . GLY A 1 254 ? -42.084 -22.493 -37.521 1.00 47.84 254 GLY A N 1
ATOM 1988 C CA . GLY A 1 254 ? -42.844 -22.168 -38.721 1.00 47.84 254 GLY A CA 1
ATOM 1989 C C . GLY A 1 254 ? -44.305 -22.587 -38.556 1.00 47.84 254 GLY A C 1
ATOM 1990 O O . GLY A 1 254 ? -44.623 -23.778 -38.599 1.00 47.84 254 GLY A O 1
ATOM 1991 N N . SER A 1 255 ? -45.173 -21.588 -38.382 1.00 36.47 255 SER A N 1
ATOM 1992 C CA . SER A 1 255 ? -46.607 -21.660 -38.689 1.00 36.47 255 SER A CA 1
ATOM 1993 C C . SER A 1 255 ? -46.872 -21.589 -40.192 1.00 36.47 255 SER A C 1
ATOM 1995 O O . SER A 1 255 ? -46.047 -21.013 -40.934 1.00 36.47 255 SER A O 1
#

Radius of gyration: 31.61 Å; Cα contacts (8 Å, |Δi|>4): 145; chains: 1; bounding box: 110×77×60 Å

Foldseek 3Di:
DVVVVVVVVVVVVVVVVVVVVVVVVVVVPDDDPDDDPDDDDPDPPPPPPPLDPDDDDDPPPDDDDQDADPPQCSVVVQVVQCPDSVDHDDDDPLVVVLVVLVVVVVVDDPVVVVVCVVVQNDSHPDPTQDDPVDPLSNLLVNQVVVVVVVVVQVVVDPVRHKDDRSQCCQPPVCQVDVVCPVPPHGHDPPPVQPCQPVDDPVCLVCQCVSHVVCVVQPADSNDRHGDSVPGDMPVGNPRVPPDPPPPPDPPPPDD

Nearest PDB structures (foldseek):
  3ap3-assembly2_D  TM=8.361E-01  e=3.070E-13  Homo sapiens
  5wri-assembly1_B  TM=8.360E-01  e=6.382E-13  Homo sapiens
  8w5z-assembly1_C  TM=8.272E-01  e=4.494E-12  Ixodes
  3ap3-assembly2_C  TM=7.922E-01  e=3.117E-12  Homo sapiens
  3ap3-assembly1_A  TM=8.228E-01  e=9.932E-12  Homo sapiens